Protein AF-A0A7V9UDT7-F1 (afdb_monomer_lite)

Radius of gyration: 22.82 Å; chains: 1; bounding box: 66×48×70 Å

Structure (mmCIF, N/CA/C/O backbone):
data_AF-A0A7V9UDT7-F1
#
_entry.id   AF-A0A7V9UDT7-F1
#
loop_
_atom_site.group_PDB
_atom_site.id
_atom_site.type_symbol
_atom_site.label_atom_id
_atom_site.label_alt_id
_atom_site.label_comp_id
_atom_site.label_asym_id
_atom_site.label_entity_id
_atom_site.label_seq_id
_atom_site.pdbx_PDB_ins_code
_atom_site.Cartn_x
_atom_site.Cartn_y
_atom_site.Cartn_z
_atom_site.occupancy
_atom_site.B_iso_or_equiv
_atom_site.auth_seq_id
_atom_site.auth_comp_id
_atom_site.auth_asym_id
_atom_site.auth_atom_id
_atom_site.pdbx_PDB_model_num
ATOM 1 N N . MET A 1 1 ? -38.294 7.182 -34.889 1.00 37.09 1 MET A N 1
ATOM 2 C CA . MET A 1 1 ? -37.330 6.831 -33.831 1.00 37.09 1 MET A CA 1
ATOM 3 C C . MET A 1 1 ? -36.319 5.935 -34.495 1.00 37.09 1 MET A C 1
ATOM 5 O O . MET A 1 1 ? -36.643 4.795 -34.794 1.00 37.09 1 MET A O 1
ATOM 9 N N . ASP A 1 2 ? -35.203 6.536 -34.883 1.00 30.33 2 ASP A N 1
ATOM 10 C CA . ASP A 1 2 ? -34.132 5.885 -35.625 1.00 30.33 2 ASP A CA 1
ATOM 11 C C . ASP A 1 2 ? -33.316 5.071 -34.616 1.00 30.33 2 ASP A C 1
ATOM 13 O O . ASP A 1 2 ? -32.712 5.637 -33.702 1.00 30.33 2 ASP A O 1
ATOM 17 N N . LEU A 1 3 ? -33.408 3.745 -34.705 1.00 38.06 3 LEU A N 1
ATOM 18 C CA . LEU A 1 3 ? -32.556 2.825 -33.959 1.00 38.06 3 LEU A CA 1
ATOM 19 C C . LEU A 1 3 ? -31.197 2.860 -34.652 1.00 38.06 3 LEU A C 1
ATOM 21 O O . LEU A 1 3 ? -30.942 2.091 -35.573 1.00 38.06 3 LEU A O 1
ATOM 25 N N . GLY A 1 4 ? -30.377 3.835 -34.261 1.00 33.00 4 GLY A N 1
ATOM 26 C CA . GLY A 1 4 ? -29.013 3.961 -34.745 1.00 33.00 4 GLY A CA 1
ATOM 27 C C . GLY A 1 4 ? -28.236 2.694 -34.419 1.00 33.00 4 GLY A C 1
ATOM 28 O O . GLY A 1 4 ? -28.113 2.337 -33.249 1.00 33.00 4 GLY A O 1
ATOM 29 N N . ASP A 1 5 ? -27.741 2.042 -35.469 1.00 36.31 5 ASP A N 1
ATOM 30 C CA . ASP A 1 5 ? -26.797 0.934 -35.416 1.00 36.31 5 ASP A CA 1
ATOM 31 C C . ASP A 1 5 ? -25.720 1.195 -34.352 1.00 36.31 5 ASP A C 1
ATOM 33 O O . ASP A 1 5 ? -24.881 2.095 -34.494 1.00 36.31 5 ASP A O 1
ATOM 37 N N . GLU A 1 6 ? -25.717 0.385 -33.292 1.00 37.59 6 GLU A N 1
ATOM 38 C CA . GLU A 1 6 ? -24.572 0.252 -32.399 1.00 37.59 6 GLU A CA 1
ATOM 39 C C . GLU A 1 6 ? -23.427 -0.363 -33.211 1.00 37.59 6 GLU A C 1
ATOM 41 O O . GLU A 1 6 ? -23.242 -1.576 -33.279 1.00 37.59 6 GLU A O 1
ATOM 46 N N . ARG A 1 7 ? -22.645 0.492 -33.876 1.00 33.44 7 ARG A N 1
ATOM 47 C CA . ARG A 1 7 ? -21.316 0.111 -34.349 1.00 33.44 7 ARG A CA 1
ATOM 48 C C . ARG A 1 7 ? -20.510 -0.306 -33.125 1.00 33.44 7 ARG A C 1
ATOM 50 O O . ARG A 1 7 ? -20.044 0.557 -32.380 1.00 33.44 7 ARG A O 1
ATOM 57 N N . GLU A 1 8 ? -20.313 -1.610 -32.951 1.00 35.88 8 GLU A N 1
ATOM 58 C CA . GLU A 1 8 ? -19.248 -2.151 -32.111 1.00 35.88 8 GLU A CA 1
ATOM 59 C C . GLU A 1 8 ? -17.932 -1.506 -32.558 1.00 35.88 8 GLU A C 1
ATOM 61 O O . GLU A 1 8 ? -17.349 -1.832 -33.596 1.00 35.88 8 GLU A O 1
ATOM 66 N N . ALA A 1 9 ? -17.490 -0.505 -31.800 1.00 40.97 9 ALA A N 1
ATOM 67 C CA . ALA A 1 9 ? -16.203 0.120 -32.004 1.00 40.97 9 ALA A CA 1
ATOM 68 C C . ALA A 1 9 ? -15.139 -0.915 -31.634 1.00 40.97 9 ALA A C 1
ATOM 70 O O . ALA A 1 9 ? -14.804 -1.071 -30.462 1.00 40.97 9 ALA A O 1
ATOM 71 N N . MET A 1 10 ? -14.630 -1.633 -32.639 1.00 44.03 10 MET A N 1
ATOM 72 C CA . MET A 1 10 ? -13.485 -2.528 -32.495 1.00 44.03 10 MET A CA 1
ATOM 73 C C . MET A 1 10 ? -12.348 -1.756 -31.807 1.00 44.03 10 MET A C 1
ATOM 75 O O . MET A 1 10 ? -11.843 -0.779 -32.378 1.00 44.03 10 MET A O 1
ATOM 79 N N . PRO A 1 11 ? -11.954 -2.129 -30.577 1.00 52.94 11 PRO A N 1
ATOM 80 C CA . PRO A 1 11 ? -10.858 -1.464 -29.902 1.00 52.94 11 PRO A CA 1
ATOM 81 C C . PRO A 1 11 ? -9.594 -1.627 -30.751 1.00 52.94 11 PRO A C 1
ATOM 83 O O . PRO A 1 11 ? -9.252 -2.731 -31.162 1.00 52.94 11 PRO A O 1
ATOM 86 N N . GLY A 1 12 ? -8.880 -0.531 -31.030 1.00 67.31 12 GLY A N 1
ATOM 87 C CA . GLY A 1 12 ? -7.594 -0.615 -31.733 1.00 67.31 12 GLY A CA 1
ATOM 88 C C . GLY A 1 12 ? -6.623 -1.571 -31.019 1.00 67.31 12 GLY A C 1
ATOM 89 O O . GLY A 1 12 ? -6.780 -1.831 -29.827 1.00 67.31 12 GLY A O 1
ATOM 90 N N . ALA A 1 13 ? -5.586 -2.063 -31.705 1.00 65.62 13 ALA A N 1
ATOM 91 C CA . ALA A 1 13 ? -4.675 -3.096 -31.181 1.00 65.62 13 ALA A CA 1
ATOM 92 C C . ALA A 1 13 ? -4.148 -2.821 -29.751 1.00 65.62 13 ALA A C 1
ATOM 94 O O . ALA A 1 13 ? -4.075 -3.722 -28.921 1.00 65.62 13 ALA A O 1
ATOM 95 N N . ALA A 1 14 ? -3.867 -1.559 -29.404 1.00 63.34 14 ALA A N 1
ATOM 96 C CA . ALA A 1 14 ? -3.445 -1.170 -28.053 1.00 63.34 14 ALA A CA 1
ATOM 97 C C . ALA A 1 14 ? -4.555 -1.270 -26.983 1.00 63.34 14 ALA A C 1
ATOM 99 O O . ALA A 1 14 ? -4.279 -1.441 -25.795 1.00 63.34 14 ALA A O 1
ATOM 100 N N . ALA A 1 15 ? -5.821 -1.108 -27.362 1.00 69.81 15 ALA A N 1
ATOM 101 C CA . ALA A 1 15 ? -6.964 -1.331 -26.483 1.00 69.81 15 ALA A CA 1
ATOM 102 C C . ALA A 1 15 ? -7.252 -2.834 -26.312 1.00 69.81 15 ALA A C 1
ATOM 104 O O . ALA A 1 15 ? -7.495 -3.252 -25.183 1.00 69.81 15 ALA A O 1
ATOM 105 N N . GLN A 1 16 ? -7.093 -3.643 -27.365 1.00 74.38 16 GLN A N 1
ATOM 106 C CA . GLN A 1 16 ? -7.172 -5.109 -27.292 1.00 74.38 16 GLN A CA 1
ATOM 107 C C . GLN A 1 16 ? -6.134 -5.688 -26.314 1.00 74.38 16 GLN A C 1
ATOM 109 O O . GLN A 1 16 ? -6.491 -6.359 -25.350 1.00 74.38 16 GLN A O 1
ATOM 114 N N . VAL A 1 17 ? -4.857 -5.315 -26.474 1.00 72.88 17 VAL A N 1
ATOM 115 C CA . VAL A 1 17 ? -3.765 -5.748 -25.581 1.00 72.88 17 VAL A CA 1
ATOM 116 C C . VAL A 1 17 ? -4.014 -5.316 -24.130 1.00 72.88 17 VAL A C 1
ATOM 118 O O . VAL A 1 17 ? -3.691 -6.042 -23.189 1.00 72.88 17 VAL A O 1
ATOM 121 N N . ARG A 1 18 ? -4.609 -4.134 -23.910 1.00 71.56 18 ARG A N 1
ATOM 122 C CA . ARG A 1 18 ? -5.013 -3.698 -22.563 1.00 71.56 18 ARG A CA 1
ATOM 123 C C . ARG A 1 18 ? -6.135 -4.565 -21.995 1.00 71.56 18 ARG A C 1
ATOM 125 O O . ARG A 1 18 ? -6.047 -4.937 -20.829 1.00 71.56 18 ARG A O 1
ATOM 132 N N . ALA A 1 19 ? -7.149 -4.893 -22.791 1.00 75.38 19 ALA A N 1
ATOM 133 C CA . ALA A 1 19 ? -8.265 -5.730 -22.363 1.00 75.38 19 ALA A CA 1
ATOM 134 C C . ALA A 1 19 ? -7.798 -7.144 -21.980 1.00 75.38 19 ALA A C 1
ATOM 136 O O . ALA A 1 19 ? -8.129 -7.623 -20.897 1.00 75.38 19 ALA A O 1
ATOM 137 N N . GLU A 1 20 ? -6.947 -7.764 -22.799 1.00 78.31 20 GLU A N 1
ATOM 138 C CA . GLU A 1 20 ? -6.353 -9.081 -22.528 1.00 78.31 20 GLU A CA 1
ATOM 139 C C . GLU A 1 20 ? -5.510 -9.076 -21.245 1.00 78.31 20 GLU A C 1
ATOM 141 O O . GLU A 1 20 ? -5.619 -9.975 -20.409 1.00 78.31 20 GLU A O 1
ATOM 146 N N . ARG A 1 21 ? -4.717 -8.018 -21.021 1.00 75.38 21 ARG A N 1
ATOM 147 C CA . ARG A 1 21 ? -3.953 -7.852 -19.773 1.00 75.38 21 ARG A CA 1
ATOM 148 C C . ARG A 1 21 ? -4.863 -7.712 -18.553 1.00 75.38 21 ARG A C 1
ATOM 150 O O . ARG A 1 21 ? -4.578 -8.323 -17.524 1.00 75.38 21 ARG A O 1
ATOM 157 N N . ILE A 1 22 ? -5.952 -6.947 -18.655 1.00 75.06 22 ILE A N 1
ATOM 158 C CA . ILE A 1 22 ? -6.937 -6.798 -17.570 1.00 75.06 22 ILE A CA 1
ATOM 159 C C . ILE A 1 22 ? -7.608 -8.142 -17.267 1.00 75.06 22 ILE A C 1
ATOM 161 O O . ILE A 1 22 ? -7.696 -8.527 -16.101 1.00 75.06 22 ILE A O 1
ATOM 165 N N . GLN A 1 23 ? -8.015 -8.891 -18.296 1.00 79.31 23 GLN A N 1
ATOM 166 C CA . GLN A 1 23 ? -8.568 -10.236 -18.128 1.00 79.31 23 GLN A CA 1
ATOM 167 C C . GLN A 1 23 ? -7.569 -11.180 -17.452 1.00 79.31 23 GLN A C 1
ATOM 169 O O . GLN A 1 23 ? -7.942 -11.914 -16.542 1.00 79.31 23 GLN A O 1
ATOM 174 N N . GLY A 1 24 ? -6.286 -11.112 -17.818 1.00 80.12 24 GLY A N 1
ATOM 175 C CA . GLY A 1 24 ? -5.226 -11.864 -17.147 1.00 80.12 24 GLY A CA 1
ATOM 176 C C . GLY A 1 24 ? -5.049 -11.485 -15.671 1.00 80.12 24 GLY A C 1
ATOM 177 O O . GLY A 1 24 ? -4.820 -12.359 -14.834 1.00 80.12 24 GLY A O 1
ATOM 178 N N . MET A 1 25 ? -5.186 -10.201 -15.322 1.00 76.62 25 MET A N 1
ATOM 179 C CA . MET A 1 25 ? -5.085 -9.722 -13.934 1.00 76.62 25 MET A CA 1
ATOM 180 C C . MET A 1 25 ? -6.253 -10.183 -13.057 1.00 76.62 25 MET A C 1
ATOM 182 O O . MET A 1 25 ? -6.043 -10.487 -11.883 1.00 76.62 25 MET A O 1
ATOM 186 N N . LEU A 1 26 ? -7.459 -10.247 -13.622 1.00 85.00 26 LEU A N 1
ATOM 187 C CA . LEU A 1 26 ? -8.683 -10.683 -12.940 1.00 85.00 26 LEU A CA 1
ATOM 188 C C . LEU A 1 26 ? -9.033 -12.151 -13.224 1.00 85.00 26 LEU A C 1
ATOM 190 O O . LEU A 1 26 ? -10.149 -12.586 -12.944 1.00 85.00 26 LEU A O 1
ATOM 194 N N . ALA A 1 27 ? -8.089 -12.919 -13.772 1.00 87.75 27 ALA A N 1
ATOM 195 C CA . ALA A 1 27 ? -8.306 -14.314 -14.118 1.00 87.75 27 ALA A CA 1
ATOM 196 C C . ALA A 1 27 ? -8.715 -15.123 -12.884 1.00 87.75 27 ALA A C 1
ATOM 198 O O . ALA A 1 27 ? -8.161 -14.937 -11.800 1.00 87.75 27 ALA A O 1
ATOM 199 N N . THR A 1 28 ? -9.638 -16.061 -13.059 1.00 90.88 28 THR A N 1
ATOM 200 C CA . THR A 1 28 ? -10.091 -16.981 -12.013 1.00 90.88 28 THR A CA 1
ATOM 201 C C . THR A 1 28 ? -9.469 -18.367 -12.185 1.00 90.88 28 THR A C 1
ATOM 203 O O . THR A 1 28 ? -8.995 -18.736 -13.263 1.00 90.88 28 THR A O 1
ATOM 206 N N . ASP A 1 29 ? -9.379 -19.123 -11.094 1.00 90.62 29 ASP A N 1
ATOM 207 C CA . ASP A 1 29 ? -9.063 -20.547 -11.128 1.00 90.62 29 ASP A CA 1
ATOM 208 C C . ASP A 1 29 ? -10.303 -21.384 -11.489 1.00 90.62 29 ASP A C 1
ATOM 210 O O . ASP A 1 29 ? -11.393 -20.863 -11.723 1.00 90.62 29 ASP A O 1
ATOM 214 N N . HIS A 1 30 ? -10.134 -22.705 -11.535 1.00 89.94 30 HIS A N 1
ATOM 215 C CA . HIS A 1 30 ? -11.204 -23.648 -11.867 1.00 89.94 30 HIS A CA 1
ATOM 216 C C . HIS A 1 30 ? -12.349 -23.682 -10.837 1.00 89.94 30 HIS A C 1
ATOM 218 O O . HIS A 1 30 ? -13.402 -24.241 -11.125 1.00 89.94 30 HIS A O 1
ATOM 224 N N . HIS A 1 31 ? -12.171 -23.069 -9.663 1.00 89.19 31 HIS A N 1
ATOM 225 C CA . HIS A 1 31 ? -13.212 -22.891 -8.652 1.00 89.19 31 HIS A CA 1
ATOM 226 C C . HIS A 1 31 ? -13.882 -21.508 -8.732 1.00 89.19 31 HIS A C 1
ATOM 228 O O . HIS A 1 31 ? -14.656 -21.151 -7.846 1.00 89.19 31 HIS A O 1
ATOM 234 N N . GLY A 1 32 ? -13.570 -20.703 -9.754 1.00 88.75 32 GLY A N 1
ATOM 235 C CA . GLY A 1 32 ? -14.109 -19.354 -9.916 1.00 88.75 32 GLY A CA 1
ATOM 236 C C . GLY A 1 32 ? -13.465 -18.305 -9.003 1.00 88.75 32 GLY A C 1
ATOM 237 O O . GLY A 1 32 ? -13.958 -17.182 -8.933 1.00 88.75 32 GLY A O 1
ATOM 238 N N . ARG A 1 33 ? -12.355 -18.618 -8.315 1.00 88.44 33 ARG A N 1
ATOM 239 C CA . ARG A 1 33 ? -11.671 -17.681 -7.406 1.00 88.44 33 ARG A CA 1
ATOM 240 C C . ARG A 1 33 ? -10.542 -16.947 -8.120 1.00 88.44 33 ARG A C 1
ATOM 242 O O . ARG A 1 33 ? -9.757 -17.565 -8.832 1.00 88.44 33 ARG A O 1
ATOM 249 N N . LEU A 1 34 ? -10.382 -15.646 -7.871 1.00 91.19 34 LEU A N 1
ATOM 250 C CA . LEU A 1 34 ? -9.314 -14.811 -8.458 1.00 91.19 34 LEU A CA 1
ATOM 251 C C . LEU A 1 34 ? -7.931 -15.457 -8.310 1.00 91.19 34 LEU A C 1
ATOM 253 O O . LEU A 1 34 ? -7.564 -15.818 -7.210 1.00 91.19 34 LEU A O 1
ATOM 257 N N . LYS A 1 35 ? -7.120 -15.607 -9.356 1.00 91.12 35 LYS A N 1
ATOM 258 C CA . LYS A 1 35 ? -5.816 -16.293 -9.259 1.00 91.12 35 LYS A CA 1
ATOM 259 C C . LYS A 1 35 ? -4.824 -15.590 -8.331 1.00 91.12 35 LYS A C 1
ATOM 261 O O . LYS A 1 35 ? -4.000 -16.265 -7.729 1.00 91.12 35 LYS A O 1
ATOM 266 N N . SER A 1 36 ? -4.890 -14.261 -8.214 1.00 90.12 36 SER A N 1
ATOM 267 C CA . SER A 1 36 ? -4.057 -13.492 -7.277 1.00 90.12 36 SER A CA 1
ATOM 268 C C . SER A 1 36 ? -4.528 -13.728 -5.835 1.00 90.12 36 SER A C 1
ATOM 270 O O . SER A 1 36 ? -5.651 -13.334 -5.500 1.00 90.12 36 SER A O 1
ATOM 272 N N . PRO A 1 37 ? -3.687 -14.310 -4.956 1.00 90.56 37 PRO A N 1
ATOM 273 C CA . PRO A 1 37 ? -4.021 -14.461 -3.544 1.00 90.56 37 PRO A CA 1
ATOM 274 C C . PRO A 1 37 ? -4.325 -13.122 -2.865 1.00 90.56 37 PRO A C 1
ATOM 276 O O . PRO A 1 37 ? -5.212 -13.054 -2.021 1.00 90.56 37 PRO A O 1
ATOM 279 N N . ARG A 1 38 ? -3.645 -12.032 -3.247 1.00 91.31 38 ARG A N 1
ATOM 280 C CA . ARG A 1 38 ? -3.908 -10.705 -2.670 1.00 91.31 38 ARG A CA 1
ATOM 281 C C . ARG A 1 38 ? -5.247 -10.142 -3.103 1.00 91.31 38 ARG A C 1
ATOM 283 O O . ARG A 1 38 ? -5.944 -9.579 -2.267 1.00 91.31 38 ARG A O 1
ATOM 290 N N . LEU A 1 39 ? -5.634 -10.315 -4.365 1.00 93.44 39 LEU A N 1
ATOM 291 C CA . LEU A 1 39 ? -6.966 -9.903 -4.803 1.00 93.44 39 LEU A CA 1
ATOM 292 C C . LEU A 1 39 ? -8.073 -10.742 -4.150 1.00 93.44 39 LEU A C 1
ATOM 294 O O . LEU A 1 39 ? -9.124 -10.180 -3.866 1.00 93.44 39 LEU A O 1
ATOM 298 N N . ARG A 1 40 ? -7.843 -12.034 -3.850 1.00 93.88 40 ARG A N 1
ATOM 299 C CA . ARG A 1 40 ? -8.784 -12.839 -3.041 1.00 93.88 40 ARG A CA 1
ATOM 300 C C . ARG A 1 40 ? -8.987 -12.234 -1.661 1.00 93.88 40 ARG A C 1
ATOM 302 O O . ARG A 1 40 ? -10.114 -11.933 -1.302 1.00 93.88 40 ARG A O 1
ATOM 309 N N . VAL A 1 41 ? -7.893 -11.978 -0.945 1.00 95.38 41 VAL A N 1
ATOM 310 C CA . VAL A 1 41 ? -7.959 -11.395 0.399 1.00 95.38 41 VAL A CA 1
ATOM 311 C C . VAL A 1 41 ? -8.641 -10.027 0.366 1.00 95.38 41 VAL A C 1
ATOM 313 O O . VAL A 1 41 ? -9.531 -9.768 1.160 1.00 95.38 41 VAL A O 1
ATOM 316 N N . LEU A 1 42 ? -8.294 -9.149 -0.582 1.00 95.88 42 LEU A N 1
ATOM 317 C CA . LEU A 1 42 ? -8.967 -7.850 -0.709 1.00 95.88 42 LEU A CA 1
ATOM 318 C C . LEU A 1 42 ? -10.457 -7.993 -1.044 1.00 95.88 42 LEU A C 1
ATOM 320 O O . LEU A 1 42 ? -11.260 -7.205 -0.552 1.00 95.88 42 LEU A O 1
ATOM 324 N N . ARG A 1 43 ? -10.831 -8.990 -1.855 1.00 94.88 43 ARG A N 1
ATOM 325 C CA . ARG A 1 43 ? -12.229 -9.288 -2.169 1.00 94.88 43 ARG A CA 1
ATOM 326 C C . ARG A 1 43 ? -12.998 -9.752 -0.932 1.00 94.88 43 ARG A C 1
ATOM 328 O O . ARG A 1 43 ? -14.057 -9.203 -0.668 1.00 94.88 43 ARG A O 1
ATOM 335 N N . GLU A 1 44 ? -12.438 -10.676 -0.159 1.00 95.25 44 GLU A N 1
ATOM 336 C CA . GLU A 1 44 ? -13.031 -11.151 1.099 1.00 95.25 44 GLU A CA 1
ATOM 337 C C . GLU A 1 44 ? -13.261 -9.990 2.078 1.00 95.25 44 GLU A C 1
ATOM 339 O O . GLU A 1 44 ? -14.312 -9.895 2.699 1.00 95.25 44 GLU A O 1
ATOM 344 N N . ARG A 1 45 ? -12.321 -9.040 2.160 1.00 97.00 45 ARG A N 1
ATOM 345 C CA . ARG A 1 45 ? -12.465 -7.842 3.008 1.00 97.00 45 ARG A CA 1
ATOM 346 C C . ARG A 1 45 ? -13.517 -6.856 2.489 1.00 97.00 45 ARG A C 1
ATOM 348 O O . ARG A 1 45 ? -14.156 -6.176 3.284 1.00 97.00 45 ARG A O 1
ATOM 355 N N . TYR A 1 46 ? -13.732 -6.797 1.175 1.00 95.88 46 TYR A N 1
ATOM 356 C CA . TYR A 1 46 ? -14.868 -6.074 0.597 1.00 95.88 46 TYR A CA 1
ATOM 357 C C . TYR A 1 46 ? -16.202 -6.731 0.937 1.00 95.88 46 TYR A C 1
ATOM 359 O O . TYR A 1 46 ? -17.153 -6.021 1.247 1.00 95.88 46 TYR A O 1
ATOM 367 N N . ASP A 1 47 ? -16.269 -8.061 0.866 1.00 95.06 47 ASP A N 1
ATOM 368 C CA . ASP A 1 47 ? -17.475 -8.806 1.219 1.00 95.06 47 ASP A CA 1
ATOM 369 C C . ASP A 1 47 ? -17.784 -8.619 2.723 1.00 95.06 47 ASP A C 1
ATOM 371 O O . ASP A 1 47 ? -18.927 -8.330 3.071 1.00 95.06 47 ASP A O 1
ATOM 375 N N . GLN A 1 48 ? -16.760 -8.615 3.591 1.00 94.88 48 GLN A N 1
ATOM 376 C CA . GLN A 1 48 ? -16.896 -8.286 5.019 1.00 94.88 48 GLN A CA 1
ATOM 377 C C . GLN A 1 48 ? -17.435 -6.870 5.257 1.00 94.88 48 GLN A C 1
ATOM 379 O O . GLN A 1 48 ? -18.364 -6.670 6.040 1.00 94.88 48 GLN A O 1
ATOM 384 N N . LEU A 1 49 ? -16.869 -5.878 4.561 1.00 95.44 49 LEU A N 1
ATOM 385 C CA . LEU A 1 49 ? -17.336 -4.497 4.643 1.00 95.44 49 LEU A CA 1
ATOM 386 C C . LEU A 1 49 ? -18.789 -4.374 4.159 1.00 95.44 49 LEU A C 1
ATOM 388 O O . LEU A 1 49 ? -19.574 -3.639 4.748 1.00 95.44 49 LEU A O 1
ATOM 392 N N . ALA A 1 50 ? -19.164 -5.095 3.101 1.00 93.69 50 ALA A N 1
ATOM 393 C CA . ALA A 1 50 ? -20.532 -5.098 2.591 1.00 93.69 50 ALA A CA 1
ATOM 394 C C . ALA A 1 50 ? -21.523 -5.726 3.584 1.00 93.69 50 ALA A C 1
ATOM 396 O O . ALA A 1 50 ? -22.647 -5.236 3.713 1.00 93.69 50 ALA A O 1
ATOM 397 N N . GLU A 1 51 ? -21.116 -6.771 4.304 1.00 93.31 51 GLU A N 1
ATOM 398 C CA . GLU A 1 51 ? -21.908 -7.369 5.380 1.00 93.31 51 GLU A CA 1
ATOM 399 C C . GLU A 1 51 ? -22.121 -6.378 6.531 1.00 93.31 51 GLU A C 1
ATOM 401 O O . GLU A 1 51 ? -23.259 -6.139 6.937 1.00 93.31 51 GLU A O 1
ATOM 406 N N . TYR A 1 52 ? -21.054 -5.714 6.985 1.00 92.69 52 TYR A N 1
ATOM 407 C CA . TYR A 1 52 ? -21.152 -4.660 7.994 1.00 92.69 52 TYR A CA 1
ATOM 408 C C . TYR A 1 52 ? -22.097 -3.528 7.563 1.00 92.69 52 TYR A C 1
ATOM 410 O O . TYR A 1 52 ? -22.974 -3.120 8.326 1.00 92.69 52 TYR A O 1
ATOM 418 N N . GLU A 1 53 ? -21.966 -3.046 6.326 1.00 92.75 53 GLU A N 1
ATOM 419 C CA . GLU A 1 53 ? -22.813 -1.975 5.794 1.00 92.75 53 GLU A CA 1
ATOM 420 C C . GLU A 1 53 ? -24.270 -2.409 5.589 1.00 92.75 53 GLU A C 1
ATOM 422 O O . GLU A 1 53 ? -25.169 -1.575 5.656 1.00 92.75 53 GLU A O 1
ATOM 427 N N . SER A 1 54 ? -24.531 -3.701 5.384 1.00 89.56 54 SER A N 1
ATOM 428 C CA . SER A 1 54 ? -25.901 -4.221 5.295 1.00 89.56 54 SER A CA 1
ATOM 429 C C . SER A 1 54 ? -26.624 -4.166 6.643 1.00 89.56 54 SER A C 1
ATOM 431 O O . SER A 1 54 ? -27.836 -3.958 6.673 1.00 89.56 54 SER A O 1
ATOM 433 N N . SER A 1 55 ? -25.883 -4.316 7.743 1.00 85.06 55 SER A N 1
ATOM 434 C CA . SER A 1 55 ? -26.424 -4.303 9.108 1.00 85.06 55 SER A CA 1
ATOM 435 C C . SER A 1 55 ? -26.447 -2.905 9.732 1.00 85.06 55 SER A C 1
ATOM 437 O O . SER A 1 55 ? -27.408 -2.556 10.412 1.00 85.06 55 SER A O 1
ATOM 439 N N . ASN A 1 56 ? -25.413 -2.093 9.485 1.00 83.31 56 ASN A N 1
ATOM 440 C CA . ASN A 1 56 ? -25.165 -0.833 10.202 1.00 83.31 56 ASN A CA 1
ATOM 441 C C . ASN A 1 56 ? -25.074 0.403 9.284 1.00 83.31 56 ASN A C 1
ATOM 443 O O . ASN A 1 56 ? -24.936 1.534 9.754 1.00 83.31 56 ASN A O 1
ATOM 447 N N . GLY A 1 57 ? -25.107 0.214 7.964 1.00 79.62 57 GLY A N 1
ATOM 448 C CA . GLY A 1 57 ? -24.848 1.269 6.990 1.00 79.62 57 GLY A CA 1
ATOM 449 C C . GLY A 1 57 ? -26.057 2.143 6.656 1.00 79.62 57 GLY A C 1
ATOM 450 O O . GLY A 1 57 ? -27.199 1.694 6.565 1.00 79.62 57 GLY A O 1
ATOM 451 N N . SER A 1 58 ? -25.793 3.419 6.368 1.00 84.88 58 SER A N 1
ATOM 452 C CA . SER A 1 58 ? -26.710 4.296 5.632 1.00 84.88 58 SER A CA 1
ATOM 453 C C . SER A 1 58 ? -26.228 4.456 4.187 1.00 84.88 58 SER A C 1
ATOM 455 O O . SER A 1 58 ? -25.027 4.484 3.939 1.00 84.88 58 SER A O 1
ATOM 457 N N . LYS A 1 59 ? -27.132 4.662 3.216 1.00 82.38 59 LYS A N 1
ATOM 458 C CA . LYS A 1 59 ? -26.772 4.714 1.777 1.00 82.38 59 LYS A CA 1
ATOM 459 C C . LYS A 1 59 ? -25.550 5.596 1.457 1.00 82.38 59 LYS A C 1
ATOM 461 O O . LYS A 1 59 ? -24.712 5.209 0.646 1.00 82.38 59 LYS A O 1
ATOM 466 N N . LEU A 1 60 ? -25.451 6.780 2.071 1.00 85.50 60 LEU A N 1
ATOM 467 C CA . LEU A 1 60 ? -24.350 7.715 1.818 1.00 85.50 60 LEU A CA 1
ATOM 468 C C . LEU A 1 60 ? -23.053 7.293 2.529 1.00 85.50 60 LEU A C 1
ATOM 470 O O . LEU A 1 60 ? -21.979 7.391 1.934 1.00 85.50 60 LEU A O 1
ATOM 474 N N . THR A 1 61 ? -23.141 6.817 3.775 1.00 86.19 61 THR A N 1
ATOM 475 C CA . THR A 1 61 ? -21.967 6.352 4.535 1.00 86.19 61 THR A CA 1
ATOM 476 C C . THR A 1 61 ? -21.393 5.074 3.934 1.00 86.19 61 THR A C 1
ATOM 478 O O . THR A 1 61 ? -20.177 4.974 3.801 1.00 86.19 61 THR A O 1
ATOM 481 N N . THR A 1 62 ? -22.250 4.172 3.453 1.00 91.62 62 THR A N 1
ATOM 482 C CA . THR A 1 62 ? -21.862 2.949 2.745 1.00 91.62 62 THR A CA 1
ATOM 483 C C . THR A 1 62 ? -21.045 3.258 1.503 1.00 91.62 62 THR A C 1
ATOM 485 O O . THR A 1 62 ? -19.924 2.772 1.364 1.00 91.62 62 THR A O 1
ATOM 488 N N . LEU A 1 63 ? -21.552 4.121 0.613 1.00 91.44 63 LEU A N 1
ATOM 489 C CA . LEU A 1 63 ? -20.809 4.499 -0.590 1.00 91.44 63 LEU A CA 1
ATOM 490 C C . LEU A 1 63 ? -19.462 5.133 -0.232 1.00 91.44 63 LEU A C 1
ATOM 492 O O . LEU A 1 63 ? -18.445 4.819 -0.848 1.00 91.44 63 LEU A O 1
ATOM 496 N N . ARG A 1 64 ? -19.447 6.006 0.781 1.00 91.00 64 ARG A N 1
ATOM 497 C CA . ARG A 1 64 ? -18.226 6.658 1.250 1.00 91.00 64 ARG A CA 1
ATOM 498 C C . ARG A 1 64 ? -17.201 5.630 1.737 1.00 91.00 64 ARG A C 1
ATOM 500 O O . ARG A 1 64 ? -16.101 5.606 1.193 1.00 91.00 64 ARG A O 1
ATOM 507 N N . ARG A 1 65 ? -17.552 4.739 2.671 1.00 92.50 65 ARG A N 1
ATOM 508 C CA . ARG A 1 65 ? -16.635 3.713 3.201 1.00 92.50 65 ARG A CA 1
ATOM 509 C C . ARG A 1 65 ? -16.172 2.724 2.130 1.00 92.50 65 ARG A C 1
ATOM 511 O O . ARG A 1 65 ? -14.983 2.419 2.087 1.00 92.50 65 ARG A O 1
ATOM 518 N N . LEU A 1 66 ? -17.044 2.315 1.205 1.00 93.69 66 LEU A N 1
ATOM 519 C CA . LEU A 1 66 ? -16.661 1.476 0.059 1.00 93.69 66 LEU A CA 1
ATOM 520 C C . LEU A 1 66 ? -15.612 2.157 -0.831 1.00 93.69 66 LEU A C 1
ATOM 522 O O . LEU A 1 66 ? -14.637 1.524 -1.233 1.00 93.69 66 LEU A O 1
ATOM 526 N N . VAL A 1 67 ? -15.772 3.453 -1.118 1.00 93.06 67 VAL A N 1
ATOM 527 C CA . VAL A 1 67 ? -14.802 4.218 -1.919 1.00 93.06 67 VAL A CA 1
ATOM 528 C C . VAL A 1 67 ? -13.473 4.386 -1.175 1.00 93.06 67 VAL A C 1
ATOM 530 O O . VAL A 1 67 ? -12.412 4.206 -1.776 1.00 93.06 67 VAL A O 1
ATOM 533 N N . LEU A 1 68 ? -13.511 4.695 0.126 1.00 93.94 68 LEU A N 1
ATOM 534 C CA . LEU A 1 68 ? -12.313 4.833 0.964 1.00 93.94 68 LEU A CA 1
ATOM 535 C C . LEU A 1 68 ? -11.541 3.514 1.060 1.00 93.94 68 LEU A C 1
ATOM 537 O O . LEU A 1 68 ? -10.323 3.485 0.859 1.00 93.94 68 LEU A O 1
ATOM 541 N N . PHE A 1 69 ? -12.255 2.412 1.296 1.00 96.00 69 PHE A N 1
ATOM 542 C CA . PHE A 1 69 ? -11.666 1.082 1.302 1.00 96.00 69 PHE A CA 1
ATOM 543 C C . PHE A 1 69 ? -11.097 0.722 -0.069 1.00 96.00 69 PHE A C 1
ATOM 545 O O . PHE A 1 69 ? -9.999 0.181 -0.159 1.00 96.00 69 PHE A O 1
ATOM 552 N N . GLY A 1 70 ? -11.775 1.092 -1.157 1.00 95.56 70 GLY A N 1
ATOM 553 C CA . GLY A 1 70 ? -11.272 0.856 -2.504 1.00 95.56 70 GLY A CA 1
ATOM 554 C C . GLY A 1 70 ? -9.977 1.575 -2.827 1.00 95.56 70 GLY A C 1
ATOM 555 O O . GLY A 1 70 ? -9.091 0.987 -3.449 1.00 95.56 70 GLY A O 1
ATOM 556 N N . ALA A 1 71 ? -9.809 2.804 -2.349 1.00 94.50 71 ALA A N 1
ATOM 557 C CA . ALA A 1 71 ? -8.539 3.505 -2.462 1.00 94.50 71 ALA A CA 1
ATOM 558 C C . ALA A 1 71 ? -7.412 2.781 -1.705 1.00 94.50 71 ALA A C 1
ATOM 560 O O . ALA A 1 71 ? -6.320 2.614 -2.256 1.00 94.50 71 ALA A O 1
ATOM 561 N N . LEU A 1 72 ? -7.681 2.291 -0.486 1.00 95.19 72 LEU A N 1
ATOM 562 C CA . LEU A 1 72 ? -6.732 1.455 0.254 1.00 95.19 72 LEU A CA 1
ATOM 563 C C . LEU A 1 72 ? -6.428 0.157 -0.504 1.00 95.19 72 LEU A C 1
ATOM 565 O O . LEU A 1 72 ? -5.262 -0.198 -0.655 1.00 95.19 72 LEU A O 1
ATOM 569 N N . ALA A 1 73 ? -7.447 -0.539 -1.005 1.00 95.56 73 ALA A N 1
ATOM 570 C CA . ALA A 1 73 ? -7.302 -1.805 -1.713 1.00 95.56 73 ALA A CA 1
ATOM 571 C C . ALA A 1 73 ? -6.439 -1.654 -2.973 1.00 95.56 73 ALA A C 1
ATOM 573 O O . ALA A 1 73 ? -5.550 -2.472 -3.206 1.00 95.56 73 ALA A O 1
ATOM 574 N N . ILE A 1 74 ? -6.632 -0.576 -3.745 1.00 93.75 74 ILE A N 1
ATOM 575 C CA . ILE A 1 74 ? -5.771 -0.235 -4.887 1.00 93.75 74 ILE A CA 1
ATOM 576 C C . ILE A 1 74 ? -4.327 -0.051 -4.419 1.00 93.75 74 ILE A C 1
ATOM 578 O O . ILE A 1 74 ? -3.409 -0.619 -5.008 1.00 93.75 74 ILE A O 1
ATOM 582 N N . HIS A 1 75 ? -4.111 0.713 -3.349 1.00 94.12 75 HIS A N 1
ATOM 583 C CA . HIS A 1 75 ? -2.773 0.966 -2.820 1.00 94.12 75 HIS A CA 1
ATOM 584 C C . HIS A 1 75 ? -2.081 -0.315 -2.346 1.00 94.12 75 HIS A C 1
ATOM 586 O O . HIS A 1 75 ? -0.961 -0.596 -2.773 1.00 94.12 75 HIS A O 1
ATOM 592 N N . VAL A 1 76 ? -2.763 -1.120 -1.527 1.00 94.44 76 VAL A N 1
ATOM 593 C CA . VAL A 1 76 ? -2.278 -2.413 -1.022 1.00 94.44 76 VAL A CA 1
ATOM 594 C C . VAL A 1 76 ? -1.976 -3.364 -2.177 1.00 94.44 76 VAL A C 1
ATOM 596 O O . VAL A 1 76 ? -0.910 -3.981 -2.191 1.00 94.44 76 VAL A O 1
ATOM 599 N N . HIS A 1 77 ? -2.867 -3.458 -3.168 1.00 92.81 77 HIS A N 1
ATOM 600 C CA . HIS A 1 77 ? -2.641 -4.284 -4.348 1.00 92.81 77 HIS A CA 1
ATOM 601 C C . HIS A 1 77 ? -1.373 -3.848 -5.086 1.00 92.81 77 HIS A C 1
ATOM 603 O O . HIS A 1 77 ? -0.496 -4.674 -5.328 1.00 92.81 77 HIS A O 1
ATOM 609 N N . MET A 1 78 ? -1.230 -2.553 -5.376 1.00 90.81 78 MET A N 1
ATOM 610 C CA . MET A 1 78 ? -0.096 -2.026 -6.137 1.00 90.81 78 MET A CA 1
ATOM 611 C C . MET A 1 78 ? 1.251 -2.283 -5.451 1.00 90.81 78 MET A C 1
ATOM 613 O O . MET A 1 78 ? 2.181 -2.754 -6.104 1.00 90.81 78 MET A O 1
ATOM 617 N N . ILE A 1 79 ? 1.367 -2.025 -4.143 1.00 90.69 79 ILE A N 1
ATOM 618 C CA . ILE A 1 79 ? 2.646 -2.190 -3.426 1.00 90.69 79 ILE A CA 1
ATOM 619 C C . ILE A 1 79 ? 2.998 -3.657 -3.149 1.00 90.69 79 ILE A C 1
ATOM 621 O O . ILE A 1 79 ? 4.172 -3.972 -2.977 1.00 90.69 79 ILE A O 1
ATOM 625 N N . ARG A 1 80 ? 2.008 -4.561 -3.110 1.00 90.00 80 ARG A N 1
ATOM 626 C CA . ARG A 1 80 ? 2.226 -5.996 -2.846 1.00 90.00 80 ARG A CA 1
ATOM 627 C C . ARG A 1 80 ? 2.290 -6.850 -4.104 1.00 90.00 80 ARG A C 1
ATOM 629 O O . ARG A 1 80 ? 2.768 -7.979 -4.041 1.00 90.00 80 ARG A O 1
ATOM 636 N N . ARG A 1 81 ? 1.860 -6.329 -5.256 1.00 90.12 81 ARG A N 1
ATOM 637 C CA . ARG A 1 81 ? 1.866 -7.076 -6.520 1.00 90.12 81 ARG A CA 1
ATOM 638 C C . ARG A 1 81 ? 3.266 -7.535 -6.926 1.00 90.12 81 ARG A C 1
ATOM 640 O O . ARG A 1 81 ? 3.392 -8.570 -7.568 1.00 90.12 81 ARG A O 1
ATOM 647 N N . CYS A 1 82 ? 4.302 -6.803 -6.519 1.00 89.50 82 CYS A N 1
ATOM 648 C CA . CYS A 1 82 ? 5.693 -7.176 -6.758 1.00 89.50 82 CYS A CA 1
ATOM 649 C C . CYS A 1 82 ? 6.022 -8.577 -6.208 1.00 89.50 82 CYS A C 1
ATOM 651 O O . CYS A 1 82 ? 6.545 -9.401 -6.948 1.00 89.50 82 CYS A O 1
ATOM 653 N N . GLN A 1 83 ? 5.612 -8.887 -4.972 1.00 88.62 83 GLN A N 1
ATOM 654 C CA . GLN A 1 83 ? 5.826 -10.195 -4.336 1.00 88.62 83 GLN A CA 1
ATOM 655 C C . GLN A 1 83 ? 5.107 -11.351 -5.051 1.00 88.62 83 GLN A C 1
ATOM 657 O O . GLN A 1 83 ? 5.568 -12.485 -5.015 1.00 88.62 83 GLN A O 1
ATOM 662 N N . GLU A 1 84 ? 3.966 -11.089 -5.691 1.00 88.69 84 GLU A N 1
ATOM 663 C CA . GLU A 1 84 ? 3.230 -12.130 -6.425 1.00 88.69 84 GLU A CA 1
ATOM 664 C C . GLU A 1 84 ? 3.835 -12.439 -7.798 1.00 88.69 84 GLU A C 1
ATOM 666 O O . GLU A 1 84 ? 3.529 -13.474 -8.384 1.00 88.69 84 GLU A O 1
ATOM 671 N N . VAL A 1 85 ? 4.615 -11.508 -8.349 1.00 88.81 85 VAL A N 1
ATOM 672 C CA . VAL A 1 85 ? 5.147 -11.589 -9.715 1.00 88.81 85 VAL A CA 1
ATOM 673 C C . VAL A 1 85 ? 6.623 -11.967 -9.711 1.00 88.81 85 VAL A C 1
ATOM 675 O O . VAL A 1 85 ? 7.049 -12.759 -10.543 1.00 88.81 85 VAL A O 1
ATOM 678 N N . ILE A 1 86 ? 7.394 -11.407 -8.782 1.00 88.62 86 ILE A N 1
ATOM 679 C CA . ILE A 1 86 ? 8.835 -11.603 -8.671 1.00 88.62 86 ILE A CA 1
ATOM 680 C C . ILE A 1 86 ? 9.094 -12.522 -7.480 1.00 88.62 86 ILE A C 1
ATOM 682 O O . ILE A 1 86 ? 8.663 -12.225 -6.364 1.00 88.62 86 ILE A O 1
ATOM 686 N N . ALA A 1 87 ? 9.818 -13.620 -7.712 1.00 83.69 87 ALA A N 1
ATOM 687 C CA . ALA A 1 87 ? 10.302 -14.477 -6.634 1.00 83.69 87 ALA A CA 1
ATOM 688 C C . ALA A 1 87 ? 11.118 -13.642 -5.631 1.00 83.69 87 ALA A C 1
ATOM 690 O O . ALA A 1 87 ? 11.940 -12.818 -6.032 1.00 83.69 87 ALA A O 1
ATOM 691 N N . ASP A 1 88 ? 10.843 -13.818 -4.338 1.00 80.62 88 ASP A N 1
ATOM 692 C CA . ASP A 1 88 ? 11.421 -13.025 -3.243 1.00 80.62 88 ASP A CA 1
ATOM 693 C C . ASP A 1 88 ? 11.143 -11.511 -3.325 1.00 80.62 88 ASP A C 1
ATOM 695 O O . ASP A 1 88 ? 11.855 -10.702 -2.728 1.00 80.62 88 ASP A O 1
ATOM 699 N N . GLY A 1 89 ? 10.092 -11.110 -4.051 1.00 83.06 89 GLY A N 1
ATOM 700 C CA . GLY A 1 89 ? 9.678 -9.716 -4.183 1.00 83.06 89 GLY A CA 1
ATOM 701 C C . GLY A 1 89 ? 9.360 -9.034 -2.839 1.00 83.06 89 GLY A C 1
ATOM 702 O O . GLY A 1 89 ? 8.872 -9.682 -1.907 1.00 83.06 89 GLY A O 1
ATOM 703 N N . PRO A 1 90 ? 9.587 -7.709 -2.724 1.00 83.94 90 PRO A N 1
ATOM 704 C CA . PRO A 1 90 ? 9.347 -6.941 -1.506 1.00 83.94 90 PRO A CA 1
ATOM 705 C C . PRO A 1 90 ? 7.905 -7.031 -1.003 1.00 83.94 90 PRO A C 1
ATOM 707 O O . PRO A 1 90 ? 6.952 -6.893 -1.772 1.00 83.94 90 PRO A O 1
ATOM 710 N N . MET A 1 91 ? 7.756 -7.109 0.322 1.00 85.56 91 MET A N 1
ATOM 711 C CA . MET A 1 91 ? 6.485 -6.929 1.029 1.00 85.56 91 MET A CA 1
ATOM 712 C C . MET A 1 91 ? 6.621 -5.820 2.086 1.00 85.56 91 MET A C 1
ATOM 714 O O . MET A 1 91 ? 6.727 -6.109 3.280 1.00 85.56 91 MET A O 1
ATOM 718 N N . PRO A 1 92 ? 6.670 -4.543 1.669 1.00 88.62 92 PRO A N 1
ATOM 719 C CA . PRO A 1 92 ? 6.889 -3.445 2.598 1.00 88.62 92 PRO A CA 1
ATOM 720 C C . PRO A 1 92 ? 5.707 -3.338 3.579 1.00 88.62 92 PRO A C 1
ATOM 722 O O . PRO A 1 92 ? 4.550 -3.471 3.159 1.00 88.62 92 PRO A O 1
ATOM 725 N N . PRO A 1 93 ? 5.965 -3.113 4.880 1.00 93.12 93 PRO A N 1
ATOM 726 C CA . PRO A 1 93 ? 4.902 -2.859 5.844 1.00 93.12 93 PRO A CA 1
ATOM 727 C C . PRO A 1 93 ? 4.274 -1.478 5.618 1.00 93.12 93 PRO A C 1
ATOM 729 O O . PRO A 1 93 ? 4.895 -0.583 5.044 1.00 93.12 93 PRO A O 1
ATOM 732 N N . LEU A 1 94 ? 3.055 -1.284 6.117 1.00 95.44 94 LEU A N 1
ATOM 733 C CA . LEU A 1 94 ? 2.390 0.016 6.189 1.00 95.44 94 LEU A CA 1
ATOM 734 C C . LEU A 1 94 ? 2.385 0.438 7.661 1.00 95.44 94 LEU A C 1
ATOM 736 O O . LEU A 1 94 ? 1.463 0.107 8.405 1.00 95.44 94 LEU A O 1
ATOM 740 N N . LEU A 1 95 ? 3.452 1.110 8.101 1.00 96.31 95 LEU A N 1
ATOM 741 C CA . LEU A 1 95 ? 3.551 1.589 9.481 1.00 96.31 95 LEU A CA 1
ATOM 742 C C . LEU A 1 95 ? 2.747 2.877 9.634 1.00 96.31 95 LEU A C 1
ATOM 744 O O . LEU A 1 95 ? 3.165 3.910 9.110 1.00 96.31 95 LEU A O 1
ATOM 748 N N . LEU A 1 96 ? 1.632 2.839 10.360 1.00 96.50 96 LEU A N 1
ATOM 749 C CA . LEU A 1 96 ? 0.826 4.039 10.600 1.00 96.50 96 LEU A CA 1
ATOM 750 C C . LEU A 1 96 ? 1.490 4.927 11.662 1.00 96.50 96 LEU A C 1
ATOM 752 O O . LEU A 1 96 ? 1.926 4.424 12.693 1.00 96.50 96 LEU A O 1
ATOM 756 N N . ASP A 1 97 ? 1.553 6.236 11.421 1.00 94.69 97 ASP A N 1
ATOM 757 C CA . ASP A 1 97 ? 1.939 7.251 12.409 1.00 94.69 97 ASP A CA 1
ATOM 758 C C . ASP A 1 97 ? 0.682 7.905 12.999 1.00 94.69 97 ASP A C 1
ATOM 760 O O . ASP A 1 97 ? 0.015 8.694 12.327 1.00 94.69 97 ASP A O 1
ATOM 764 N N . LEU A 1 98 ? 0.367 7.582 14.256 1.00 93.81 98 LEU A N 1
ATOM 765 C CA . LEU A 1 98 ? -0.811 8.095 14.965 1.00 93.81 98 LEU A CA 1
ATOM 766 C C . LEU A 1 98 ? -0.540 9.410 15.714 1.00 93.81 98 LEU A C 1
ATOM 768 O O . LEU A 1 98 ? -1.453 9.997 16.285 1.00 93.81 98 LEU A O 1
ATOM 772 N N . PHE A 1 99 ? 0.696 9.916 15.701 1.00 89.00 99 PHE A N 1
ATOM 773 C CA . PHE A 1 99 ? 1.077 11.140 16.417 1.00 89.00 99 PHE A CA 1
ATOM 774 C C . PHE A 1 99 ? 1.212 12.357 15.507 1.00 89.00 99 PHE A C 1
ATOM 776 O O . PHE A 1 99 ? 1.830 13.349 15.905 1.00 89.00 99 PHE A O 1
ATOM 783 N N . ASP A 1 100 ? 0.689 12.274 14.284 1.00 81.75 100 ASP A N 1
ATOM 784 C CA . ASP A 1 100 ? 0.764 13.330 13.277 1.00 81.75 100 ASP A CA 1
ATOM 785 C C . ASP A 1 100 ? 2.179 13.933 13.170 1.00 81.75 100 ASP A C 1
ATOM 787 O O . ASP A 1 100 ? 2.402 15.140 13.144 1.00 81.75 100 ASP A O 1
ATOM 791 N N . GLY A 1 101 ? 3.197 13.068 13.156 1.00 78.62 101 GLY A N 1
ATOM 792 C CA . GLY A 1 101 ? 4.581 13.482 12.951 1.00 78.62 101 GLY A CA 1
ATOM 793 C C . GLY A 1 101 ? 5.260 14.171 14.139 1.00 78.62 101 GLY A C 1
ATOM 794 O O . GLY A 1 101 ? 6.415 14.592 13.997 1.00 78.62 101 GLY A O 1
ATOM 795 N N . ARG A 1 102 ? 4.603 14.262 15.307 1.00 86.19 102 ARG A N 1
ATOM 796 C CA . ARG A 1 102 ? 5.193 14.800 16.551 1.00 86.19 102 ARG A CA 1
ATOM 797 C C . ARG A 1 102 ? 6.333 13.925 17.078 1.00 86.19 102 ARG A C 1
ATOM 799 O O . ARG A 1 102 ? 7.280 14.443 17.666 1.00 86.19 102 ARG A O 1
ATOM 806 N N . ARG A 1 103 ? 6.280 12.612 16.828 1.00 90.25 103 ARG A N 1
ATOM 807 C CA . ARG A 1 103 ? 7.353 11.662 17.157 1.00 90.25 103 ARG A CA 1
ATOM 808 C C . ARG A 1 103 ? 8.263 11.466 15.955 1.00 90.25 103 ARG A C 1
ATOM 810 O O . ARG A 1 103 ? 7.908 10.787 14.996 1.00 90.25 103 ARG A O 1
ATOM 817 N N . ARG A 1 104 ? 9.455 12.064 16.002 1.00 89.56 104 ARG A N 1
ATOM 818 C CA . ARG A 1 104 ? 10.385 12.079 14.863 1.00 89.56 104 ARG A CA 1
ATOM 819 C C . ARG A 1 104 ? 10.767 10.675 14.380 1.00 89.56 104 ARG A C 1
ATOM 821 O O . ARG A 1 104 ? 10.753 10.457 13.173 1.00 89.56 104 ARG A O 1
ATOM 828 N N . SER A 1 105 ? 11.090 9.753 15.292 1.00 92.06 105 SER A N 1
ATOM 829 C CA . SER A 1 105 ? 11.553 8.408 14.917 1.00 92.06 105 SER A CA 1
ATOM 830 C C . SER A 1 105 ? 10.453 7.603 14.209 1.00 92.06 105 SER A C 1
ATOM 832 O O . SER A 1 105 ? 10.681 7.033 13.145 1.00 92.06 105 SER A O 1
ATOM 834 N N . LEU A 1 106 ? 9.224 7.665 14.732 1.00 92.12 106 LEU A N 1
ATOM 835 C CA . LEU A 1 106 ? 8.032 7.064 14.132 1.00 92.12 106 LEU A CA 1
ATOM 836 C C . LEU A 1 106 ? 7.692 7.693 12.775 1.00 92.12 106 LEU A C 1
ATOM 838 O O . LEU A 1 106 ? 7.450 6.978 11.806 1.00 92.12 106 LEU A O 1
ATOM 842 N N . ARG A 1 107 ? 7.726 9.028 12.687 1.00 91.62 107 ARG A N 1
ATOM 843 C CA . ARG A 1 107 ? 7.477 9.775 11.449 1.00 91.62 107 ARG A CA 1
ATOM 844 C C . ARG A 1 107 ? 8.421 9.345 10.330 1.00 91.62 107 ARG A C 1
ATOM 846 O O . ARG A 1 107 ? 7.982 9.096 9.209 1.00 91.62 107 ARG A O 1
ATOM 853 N N . GLU A 1 108 ? 9.719 9.292 10.627 1.00 90.12 108 GLU A N 1
ATOM 854 C CA . GLU A 1 108 ? 10.750 8.880 9.672 1.00 90.12 108 GLU A CA 1
ATOM 855 C C . GLU A 1 108 ? 10.573 7.409 9.272 1.00 90.12 108 GLU A C 1
ATOM 857 O O . GLU A 1 108 ? 10.694 7.085 8.090 1.00 90.12 108 GLU A O 1
ATOM 862 N N . ALA A 1 109 ? 10.192 6.539 10.212 1.00 92.19 109 ALA A N 1
ATOM 863 C CA . ALA A 1 109 ? 9.932 5.134 9.925 1.00 92.19 109 ALA A CA 1
ATOM 864 C C . ALA A 1 109 ? 8.686 4.901 9.062 1.00 92.19 109 ALA A C 1
ATOM 866 O O . ALA A 1 109 ? 8.735 4.130 8.101 1.00 92.19 109 ALA A O 1
ATOM 867 N N . SER A 1 110 ? 7.591 5.608 9.343 1.00 94.06 110 SER A N 1
ATOM 868 C CA . SER A 1 110 ? 6.377 5.552 8.530 1.00 94.06 110 SER A CA 1
ATOM 869 C C . SER A 1 110 ? 6.635 6.083 7.117 1.00 94.06 110 SER A C 1
ATOM 871 O O . SER A 1 110 ? 6.291 5.422 6.133 1.00 94.06 110 SER A O 1
ATOM 873 N N . ALA A 1 111 ? 7.340 7.213 6.991 1.00 91.44 111 ALA A N 1
ATOM 874 C CA . ALA A 1 111 ? 7.749 7.752 5.695 1.00 91.44 111 ALA A CA 1
ATOM 875 C C . ALA A 1 111 ? 8.647 6.772 4.919 1.00 91.44 111 ALA A C 1
ATOM 877 O O . ALA A 1 111 ? 8.459 6.584 3.718 1.00 91.44 111 ALA A O 1
ATOM 878 N N . ALA A 1 112 ? 9.588 6.105 5.593 1.00 90.06 112 ALA A N 1
ATOM 879 C CA . ALA A 1 112 ? 10.421 5.079 4.974 1.00 90.06 112 ALA A CA 1
ATOM 880 C C . ALA A 1 112 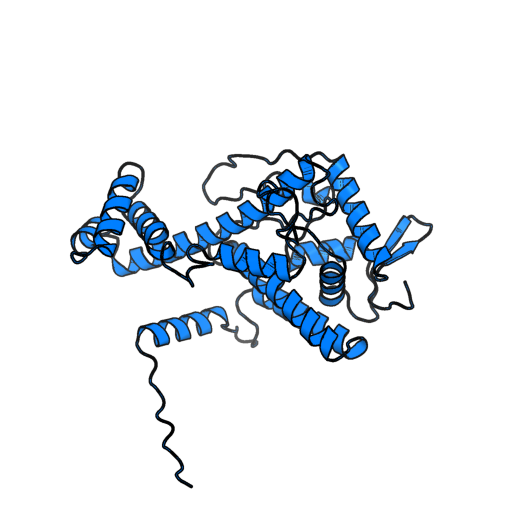? 9.594 3.877 4.486 1.00 90.06 112 ALA A C 1
ATOM 882 O O . ALA A 1 112 ? 9.825 3.396 3.380 1.00 90.06 112 ALA A O 1
ATOM 883 N N . SER A 1 113 ? 8.579 3.449 5.245 1.00 92.25 113 SER A N 1
ATOM 884 C CA . SER A 1 113 ? 7.689 2.354 4.838 1.00 92.25 113 SER A CA 1
ATOM 885 C C . SER A 1 113 ? 6.862 2.703 3.587 1.00 92.25 113 SER A C 1
ATOM 887 O O . SER A 1 113 ? 6.709 1.881 2.681 1.00 92.25 113 SER A O 1
ATOM 889 N N . LEU A 1 114 ? 6.431 3.966 3.457 1.00 92.31 114 LEU A N 1
ATOM 890 C CA . LEU A 1 114 ? 5.784 4.482 2.247 1.00 92.31 114 LEU A CA 1
ATOM 891 C C . LEU A 1 114 ? 6.736 4.469 1.041 1.00 92.31 114 LEU A C 1
ATOM 893 O O . LEU A 1 114 ? 6.357 4.025 -0.042 1.00 92.31 114 LEU A O 1
ATOM 897 N N . GLN A 1 115 ? 7.986 4.904 1.231 1.00 88.94 115 GLN A N 1
ATOM 898 C CA . GLN A 1 115 ? 9.014 4.837 0.187 1.00 88.94 115 GLN A CA 1
ATOM 899 C C . GLN A 1 115 ? 9.331 3.390 -0.218 1.00 88.94 115 GLN A C 1
ATOM 901 O O . GLN A 1 115 ? 9.519 3.123 -1.404 1.00 88.94 115 GLN A O 1
ATOM 906 N N . GLY A 1 116 ? 9.333 2.450 0.732 1.00 89.00 116 GLY A N 1
ATOM 907 C CA . GLY A 1 116 ? 9.435 1.015 0.457 1.00 89.00 116 GLY A CA 1
ATOM 908 C C . GLY A 1 116 ? 8.319 0.526 -0.472 1.00 89.00 116 GLY A C 1
ATOM 909 O O . GLY A 1 116 ? 8.594 -0.160 -1.455 1.00 89.00 116 GLY A O 1
ATOM 910 N N . GLY A 1 117 ? 7.078 0.969 -0.238 1.00 90.50 117 GLY A N 1
ATOM 911 C CA . GLY A 1 117 ? 5.940 0.730 -1.135 1.00 90.50 117 GLY A CA 1
ATOM 912 C C . GLY A 1 117 ? 6.173 1.220 -2.568 1.00 90.50 117 GLY A C 1
ATOM 913 O O . GLY A 1 117 ? 5.936 0.487 -3.527 1.00 90.50 117 GLY A O 1
ATOM 914 N N . PHE A 1 118 ? 6.696 2.436 -2.737 1.00 89.06 118 PHE A N 1
ATOM 915 C CA . PHE A 1 118 ? 6.994 2.983 -4.067 1.00 89.06 118 PHE A CA 1
ATOM 916 C C . PHE A 1 118 ? 8.129 2.257 -4.776 1.00 89.06 118 PHE A C 1
ATOM 918 O O . PHE A 1 118 ? 8.037 2.026 -5.980 1.00 89.06 118 PHE A O 1
ATOM 925 N N . ARG A 1 119 ? 9.155 1.830 -4.036 1.00 87.19 119 ARG A N 1
ATOM 926 C CA . ARG A 1 119 ? 10.226 0.990 -4.581 1.00 87.19 119 ARG A CA 1
ATOM 927 C C . ARG A 1 119 ? 9.705 -0.373 -5.029 1.00 87.19 119 ARG A C 1
ATOM 929 O O . ARG A 1 119 ? 10.152 -0.863 -6.057 1.00 87.19 119 ARG A O 1
ATOM 936 N N . ALA A 1 120 ? 8.752 -0.968 -4.310 1.00 89.31 120 ALA A N 1
ATOM 937 C CA . ALA A 1 120 ? 8.126 -2.221 -4.729 1.00 89.31 120 ALA A CA 1
ATOM 938 C C . ALA A 1 120 ? 7.371 -2.065 -6.061 1.00 89.31 120 ALA A C 1
ATOM 940 O O . ALA A 1 120 ? 7.502 -2.912 -6.945 1.00 89.31 120 ALA A O 1
ATOM 941 N N . ILE A 1 121 ? 6.643 -0.956 -6.238 1.00 89.62 121 ILE A N 1
ATOM 942 C CA . ILE A 1 121 ? 5.976 -0.628 -7.508 1.00 89.62 121 ILE A CA 1
ATOM 943 C C . ILE A 1 121 ? 7.006 -0.414 -8.622 1.00 89.62 121 ILE A C 1
ATOM 945 O O . ILE A 1 121 ? 6.863 -0.986 -9.698 1.00 89.62 121 ILE A O 1
ATOM 949 N N . GLU A 1 122 ? 8.046 0.381 -8.366 1.00 88.06 122 GLU A N 1
ATOM 950 C CA . GLU A 1 122 ? 9.142 0.621 -9.313 1.00 88.06 122 GLU A CA 1
ATOM 951 C C . GLU A 1 122 ? 9.777 -0.699 -9.772 1.00 88.06 122 GLU A C 1
ATOM 953 O O . GLU A 1 122 ? 9.916 -0.926 -10.970 1.00 88.06 122 GLU A O 1
ATOM 958 N N . GLN A 1 123 ? 10.088 -1.604 -8.840 1.00 88.69 123 GLN A N 1
ATOM 959 C CA . GLN A 1 123 ? 10.653 -2.916 -9.161 1.00 88.69 123 GLN A CA 1
ATOM 960 C C . GLN A 1 123 ? 9.726 -3.760 -10.031 1.00 88.69 123 GLN A C 1
ATOM 962 O O . GLN A 1 123 ? 10.187 -4.360 -11.000 1.00 88.69 123 GLN A O 1
ATOM 967 N N . LEU A 1 124 ? 8.428 -3.785 -9.723 1.00 89.50 124 LEU A N 1
ATOM 968 C CA . LEU A 1 124 ? 7.452 -4.486 -10.549 1.00 89.50 124 LEU A CA 1
ATOM 969 C C . LEU A 1 124 ? 7.415 -3.912 -11.969 1.00 89.50 124 LEU A C 1
ATOM 971 O O . LEU A 1 124 ? 7.405 -4.672 -12.935 1.00 89.50 124 LEU A O 1
ATOM 975 N N . VAL A 1 125 ? 7.392 -2.585 -12.111 1.00 88.56 125 VAL A N 1
ATOM 976 C CA . VAL A 1 125 ? 7.333 -1.954 -13.433 1.00 88.56 125 VAL A CA 1
ATOM 977 C C . VAL A 1 125 ? 8.613 -2.216 -14.220 1.00 88.56 125 VAL A C 1
ATOM 979 O O . VAL A 1 125 ? 8.525 -2.636 -15.372 1.00 88.56 125 VAL A O 1
ATOM 982 N N . LEU A 1 126 ? 9.784 -2.045 -13.603 1.00 89.81 126 LEU A N 1
ATOM 983 C CA . LEU A 1 126 ? 11.070 -2.366 -14.224 1.00 89.81 126 LEU A CA 1
ATOM 984 C C . LEU A 1 126 ? 11.123 -3.828 -14.669 1.00 89.81 126 LEU A C 1
ATOM 986 O O . LEU A 1 126 ? 11.508 -4.103 -15.799 1.00 89.81 126 LEU A O 1
ATOM 990 N N . HIS A 1 127 ? 10.674 -4.760 -13.828 1.00 91.25 127 HIS A N 1
ATOM 991 C CA . HIS A 1 127 ? 10.612 -6.176 -14.177 1.00 91.25 127 HIS A CA 1
ATOM 992 C C . HIS A 1 127 ? 9.709 -6.433 -15.391 1.00 91.25 127 HIS A C 1
ATOM 994 O O . HIS A 1 127 ? 10.122 -7.108 -16.327 1.00 91.25 127 HIS A O 1
ATOM 1000 N N . ARG A 1 128 ? 8.514 -5.832 -15.440 1.00 90.31 128 ARG A N 1
ATOM 1001 C CA . ARG A 1 128 ? 7.600 -5.982 -16.585 1.00 90.31 128 ARG A CA 1
ATOM 1002 C C . ARG A 1 128 ? 8.138 -5.361 -17.871 1.00 90.31 128 ARG A C 1
ATOM 1004 O O . ARG A 1 128 ? 7.961 -5.936 -18.941 1.00 90.31 128 ARG A O 1
ATOM 1011 N N . ILE A 1 129 ? 8.786 -4.200 -17.777 1.00 91.19 129 ILE A N 1
ATOM 1012 C CA . ILE A 1 129 ? 9.461 -3.577 -18.922 1.00 91.19 129 ILE A CA 1
ATOM 1013 C C . ILE A 1 129 ? 10.595 -4.489 -19.397 1.00 91.19 129 ILE A C 1
ATOM 1015 O O . ILE A 1 129 ? 10.719 -4.717 -20.595 1.00 91.19 129 ILE A O 1
ATOM 1019 N N . HIS A 1 130 ? 11.377 -5.049 -18.474 1.00 93.00 130 HIS A N 1
ATOM 1020 C CA . HIS A 1 130 ? 12.468 -5.961 -18.792 1.00 93.00 130 HIS A CA 1
ATOM 1021 C C . HIS A 1 130 ? 11.978 -7.212 -19.523 1.00 93.00 130 HIS A C 1
ATOM 1023 O O . HIS A 1 130 ? 12.497 -7.506 -20.594 1.00 93.00 130 HIS A O 1
ATOM 1029 N N . GLU A 1 131 ? 10.973 -7.915 -18.986 1.00 92.19 131 GLU A N 1
ATOM 1030 C CA . GLU A 1 131 ? 10.381 -9.104 -19.621 1.00 92.19 131 GLU A CA 1
ATOM 1031 C C . GLU A 1 131 ? 9.915 -8.789 -21.047 1.00 92.19 131 GLU A C 1
ATOM 1033 O O . GLU A 1 131 ? 10.269 -9.489 -21.996 1.00 92.19 131 GLU A O 1
ATOM 1038 N N . HIS A 1 132 ? 9.184 -7.684 -21.210 1.00 90.75 132 HIS A N 1
ATOM 1039 C CA . HIS A 1 132 ? 8.664 -7.277 -22.508 1.00 90.75 132 HIS A CA 1
ATOM 1040 C C . HIS A 1 132 ? 9.774 -6.899 -23.497 1.00 90.75 132 HIS A C 1
ATOM 1042 O O . HIS A 1 132 ? 9.754 -7.320 -24.651 1.00 90.75 132 HIS A O 1
ATOM 1048 N N . LEU A 1 133 ? 10.772 -6.125 -23.064 1.00 92.00 133 LEU A N 1
ATOM 1049 C CA . LEU A 1 133 ? 11.907 -5.773 -23.914 1.00 92.00 133 LEU A CA 1
ATOM 1050 C C . LEU A 1 133 ? 12.748 -7.002 -24.252 1.00 92.00 133 LEU A C 1
ATOM 1052 O O . LEU A 1 133 ? 13.267 -7.097 -25.360 1.00 92.00 133 LEU A O 1
ATOM 1056 N N . GLN A 1 134 ? 12.898 -7.954 -23.337 1.00 93.06 134 GLN A N 1
ATOM 1057 C CA . GLN A 1 134 ? 13.629 -9.183 -23.609 1.00 93.06 134 GLN A CA 1
ATOM 1058 C C . GLN A 1 134 ? 12.936 -10.005 -24.703 1.00 93.06 134 GLN A C 1
ATOM 1060 O O . GLN A 1 134 ? 13.617 -10.477 -25.614 1.00 93.06 134 GLN A O 1
ATOM 1065 N N . GLU A 1 135 ? 11.607 -10.108 -24.650 1.00 91.12 135 GLU A N 1
ATOM 1066 C CA . GLU A 1 135 ? 10.778 -10.750 -25.673 1.00 91.12 135 GLU A CA 1
ATOM 1067 C C . GLU A 1 135 ? 10.894 -10.036 -27.030 1.00 91.12 135 GLU A C 1
ATOM 1069 O O . GLU A 1 135 ? 11.254 -10.656 -28.028 1.00 91.12 135 GLU A O 1
ATOM 1074 N N . VAL A 1 136 ? 10.672 -8.717 -27.065 1.00 89.31 136 VAL A N 1
ATOM 1075 C CA . VAL A 1 136 ? 10.648 -7.932 -28.314 1.00 89.31 136 VAL A CA 1
ATOM 1076 C C . VAL A 1 136 ? 12.030 -7.817 -28.958 1.00 89.31 136 VAL A C 1
ATOM 1078 O O . VAL A 1 136 ? 12.150 -7.824 -30.181 1.00 89.31 136 VAL A O 1
ATOM 1081 N N . THR A 1 137 ? 13.091 -7.708 -28.157 1.00 91.38 137 THR A N 1
ATOM 1082 C CA . THR A 1 137 ? 14.457 -7.557 -28.684 1.00 91.38 137 THR A CA 1
ATOM 1083 C C . THR A 1 137 ? 15.152 -8.887 -28.957 1.00 91.38 137 THR A C 1
ATOM 1085 O O . THR A 1 137 ? 16.239 -8.885 -29.534 1.00 91.38 137 THR A O 1
ATOM 1088 N N . GLY A 1 138 ? 14.608 -10.018 -28.491 1.00 89.44 138 GLY A N 1
ATOM 1089 C CA . GLY A 1 138 ? 15.314 -11.303 -28.505 1.00 89.44 138 GLY A CA 1
ATOM 1090 C C . GLY A 1 138 ? 16.671 -11.248 -27.785 1.00 89.44 138 GLY A C 1
ATOM 1091 O O . GLY A 1 138 ? 17.617 -11.927 -28.178 1.00 89.44 138 GLY A O 1
ATOM 1092 N N . GLY A 1 139 ? 16.808 -10.367 -26.786 1.00 84.38 139 GLY A N 1
ATOM 1093 C CA . GLY A 1 139 ? 18.064 -10.105 -26.072 1.00 84.38 139 GLY A CA 1
ATOM 1094 C C . GLY A 1 139 ? 19.048 -9.166 -26.788 1.00 84.38 139 GLY A C 1
ATOM 1095 O O . GLY A 1 139 ? 20.104 -8.850 -26.235 1.00 84.38 139 GLY A O 1
ATOM 1096 N N . LYS A 1 140 ? 18.719 -8.658 -27.980 1.00 92.31 140 LYS A N 1
ATOM 1097 C CA . LYS A 1 140 ? 19.585 -7.789 -28.794 1.00 92.31 140 LYS A CA 1
ATOM 1098 C C . LYS A 1 140 ? 19.341 -6.298 -28.538 1.00 92.31 140 LYS A C 1
ATOM 1100 O O . LYS A 1 140 ? 19.138 -5.509 -29.458 1.00 92.31 140 LYS A O 1
ATOM 1105 N N . ALA A 1 141 ? 19.409 -5.884 -27.273 1.00 92.75 141 ALA A N 1
ATOM 1106 C CA . ALA A 1 141 ? 19.102 -4.510 -26.849 1.00 92.75 141 ALA A CA 1
ATOM 1107 C C . ALA A 1 141 ? 19.903 -3.417 -27.597 1.00 92.75 141 ALA A C 1
ATOM 1109 O O . ALA A 1 141 ? 19.368 -2.349 -27.880 1.00 92.75 141 ALA A O 1
ATOM 1110 N N . LYS A 1 142 ? 21.170 -3.688 -27.954 1.00 92.62 142 LYS A N 1
ATOM 1111 C CA . LYS A 1 142 ? 22.026 -2.754 -28.714 1.00 92.62 142 LYS A CA 1
ATOM 1112 C C . LYS A 1 142 ? 21.576 -2.558 -30.166 1.00 92.62 142 LYS A C 1
ATOM 1114 O O . LYS A 1 142 ? 21.694 -1.457 -30.688 1.00 92.62 142 LYS A O 1
ATOM 1119 N N . GLU A 1 143 ? 21.089 -3.614 -30.813 1.00 93.62 143 GLU A N 1
ATOM 1120 C CA . GLU A 1 143 ? 20.560 -3.524 -32.180 1.00 93.62 143 GLU A CA 1
ATOM 1121 C C . GLU A 1 143 ? 19.222 -2.777 -32.159 1.00 93.62 143 GLU A C 1
ATOM 1123 O O . GLU A 1 143 ? 19.006 -1.875 -32.961 1.00 93.62 143 GLU A O 1
ATOM 1128 N N . PHE A 1 144 ? 18.376 -3.077 -31.170 1.00 93.94 144 PHE A N 1
ATOM 1129 C CA . PHE A 1 144 ? 17.080 -2.424 -31.000 1.00 93.94 144 PHE A CA 1
ATOM 1130 C C . PHE A 1 144 ? 17.191 -0.916 -30.737 1.00 93.94 144 PHE A C 1
ATOM 1132 O O . PHE A 1 144 ? 16.482 -0.127 -31.349 1.00 93.94 144 PHE A O 1
ATOM 1139 N N . ILE A 1 145 ? 18.098 -0.481 -29.852 1.00 92.81 145 ILE A N 1
ATOM 1140 C CA . ILE A 1 145 ? 18.271 0.957 -29.585 1.00 92.81 145 ILE A CA 1
ATOM 1141 C C . ILE A 1 145 ? 18.783 1.711 -30.826 1.00 92.81 145 ILE A C 1
ATOM 1143 O O . ILE A 1 145 ? 18.417 2.866 -31.045 1.00 92.81 145 ILE A O 1
ATOM 1147 N N . ALA A 1 146 ? 19.604 1.054 -31.653 1.00 92.00 146 ALA A N 1
ATOM 1148 C CA . ALA A 1 146 ? 20.113 1.615 -32.900 1.00 92.00 146 ALA A CA 1
ATOM 1149 C C . ALA A 1 146 ? 19.044 1.672 -34.003 1.00 92.00 146 ALA A C 1
ATOM 1151 O O . ALA A 1 146 ? 19.138 2.524 -34.881 1.00 92.00 146 ALA A O 1
ATOM 1152 N N . SER A 1 147 ? 18.030 0.801 -33.954 1.00 93.12 147 SER A N 1
ATOM 1153 C CA . SER A 1 147 ? 16.936 0.770 -34.930 1.00 93.12 147 SER A CA 1
ATOM 1154 C C . SER A 1 147 ? 15.759 1.687 -34.587 1.00 93.12 147 SER A C 1
ATOM 1156 O O . SER A 1 147 ? 14.828 1.791 -35.387 1.00 93.12 147 SER A O 1
ATOM 1158 N N . LEU A 1 148 ? 15.769 2.352 -33.423 1.00 91.81 148 LEU A N 1
ATOM 1159 C CA . LEU A 1 148 ? 14.726 3.316 -33.070 1.00 91.81 148 LEU A CA 1
ATOM 1160 C C . LEU A 1 148 ? 14.680 4.471 -34.086 1.00 91.81 148 LEU A C 1
ATOM 1162 O O . LEU A 1 148 ? 15.742 5.002 -34.429 1.00 91.81 148 LEU A O 1
ATOM 1166 N N . PRO A 1 149 ? 13.480 4.914 -34.509 1.00 91.69 149 PRO A N 1
ATOM 1167 C CA . PRO A 1 149 ? 13.331 6.026 -35.445 1.00 91.69 149 PRO A CA 1
ATOM 1168 C C . PRO A 1 149 ? 13.895 7.327 -34.863 1.00 91.69 149 PRO A C 1
ATOM 1170 O O . PRO A 1 149 ? 13.996 7.486 -33.647 1.00 91.69 149 PRO A O 1
ATOM 1173 N N . GLU A 1 150 ? 14.267 8.273 -35.718 1.00 91.38 150 GLU A N 1
ATOM 1174 C CA . GLU A 1 150 ? 14.635 9.620 -35.270 1.00 91.38 150 GLU A CA 1
ATOM 1175 C C . GLU A 1 150 ? 13.419 10.347 -34.687 1.00 91.38 150 GLU A C 1
ATOM 1177 O O . GLU A 1 150 ? 12.299 10.222 -35.188 1.00 91.38 150 GLU A O 1
ATOM 1182 N N . GLY A 1 151 ? 13.635 11.100 -33.609 1.00 89.62 151 GLY A N 1
ATOM 1183 C CA . GLY A 1 151 ? 12.583 11.869 -32.961 1.00 89.62 151 GLY A CA 1
ATOM 1184 C C . GLY A 1 151 ? 12.854 12.094 -31.475 1.00 89.62 151 GLY A C 1
ATOM 1185 O O . GLY A 1 151 ? 13.564 11.309 -30.848 1.00 89.62 151 GLY A O 1
ATOM 1186 N N . PRO A 1 152 ? 12.234 13.122 -30.875 1.00 87.81 152 PRO A N 1
ATOM 1187 C CA . PRO A 1 152 ? 12.584 13.596 -29.536 1.00 87.81 152 PRO A CA 1
ATOM 1188 C C . PRO A 1 152 ? 12.433 12.527 -28.443 1.00 87.81 152 PRO A C 1
ATOM 1190 O O . PRO A 1 152 ? 13.250 12.459 -27.527 1.00 87.81 152 PRO A O 1
ATOM 1193 N N . GLU A 1 153 ? 11.419 11.662 -28.540 1.00 85.31 153 GLU A N 1
ATOM 1194 C CA . GLU A 1 153 ? 11.206 10.570 -27.581 1.00 85.31 153 GLU A CA 1
ATOM 1195 C C . GLU A 1 153 ? 12.269 9.472 -27.715 1.00 85.31 153 GLU A C 1
ATOM 1197 O O . GLU A 1 153 ? 12.835 9.023 -26.718 1.00 85.31 153 GLU A O 1
ATOM 1202 N N . ALA A 1 154 ? 12.582 9.064 -28.947 1.00 89.44 154 ALA A N 1
ATOM 1203 C CA . ALA A 1 154 ? 13.613 8.069 -29.213 1.00 89.44 154 ALA A CA 1
ATOM 1204 C C . ALA A 1 154 ? 15.004 8.595 -28.833 1.00 89.44 154 ALA A C 1
ATOM 1206 O O . ALA A 1 154 ? 15.776 7.876 -28.203 1.00 89.44 154 ALA A O 1
ATOM 1207 N N . ASP A 1 155 ? 15.300 9.858 -29.139 1.00 91.75 155 ASP A N 1
ATOM 1208 C CA . ASP A 1 155 ? 16.551 10.527 -28.778 1.00 91.75 155 ASP A CA 1
ATOM 1209 C C . ASP A 1 155 ? 16.741 10.566 -27.254 1.00 91.75 155 ASP A C 1
ATOM 1211 O O . ASP A 1 155 ? 17.828 10.252 -26.761 1.00 91.75 155 ASP A O 1
ATOM 1215 N N . ALA A 1 156 ? 15.674 10.854 -26.499 1.00 91.44 156 ALA A N 1
ATOM 1216 C CA . ALA A 1 156 ? 15.690 10.809 -25.039 1.00 91.44 156 ALA A CA 1
ATOM 1217 C C . ALA A 1 156 ? 15.970 9.394 -24.500 1.00 91.44 156 ALA A C 1
ATOM 1219 O O . ALA A 1 156 ? 16.781 9.235 -23.584 1.00 91.44 156 ALA A O 1
ATOM 1220 N N . ILE A 1 157 ? 15.362 8.354 -25.089 1.00 92.69 157 ILE A N 1
ATOM 1221 C CA . ILE A 1 157 ? 15.640 6.953 -24.723 1.00 92.69 157 ILE A CA 1
ATOM 1222 C C . ILE A 1 157 ? 17.102 6.599 -25.027 1.00 92.69 157 ILE A C 1
ATOM 1224 O O . ILE A 1 157 ? 17.764 5.992 -24.183 1.00 92.69 157 ILE A O 1
ATOM 1228 N N . ARG A 1 158 ? 17.641 6.995 -26.193 1.00 94.12 158 ARG A N 1
ATOM 1229 C CA . ARG A 1 158 ? 19.054 6.749 -26.536 1.00 94.12 158 ARG A CA 1
ATOM 1230 C C . ARG A 1 158 ? 19.992 7.439 -25.547 1.00 94.12 158 ARG A C 1
ATOM 1232 O O . ARG A 1 158 ? 20.948 6.809 -25.100 1.00 94.12 158 ARG A O 1
ATOM 1239 N N . ALA A 1 159 ? 19.719 8.691 -25.185 1.00 93.44 159 ALA A N 1
ATOM 1240 C CA . ALA A 1 159 ? 20.531 9.443 -24.232 1.00 93.44 159 ALA A CA 1
ATOM 1241 C C . ALA A 1 159 ? 20.565 8.773 -22.846 1.00 93.44 159 ALA A C 1
ATOM 1243 O O . ALA A 1 159 ? 21.648 8.538 -22.305 1.00 93.44 159 ALA A O 1
ATOM 1244 N N . GLU A 1 160 ? 19.405 8.391 -22.301 1.00 93.06 160 GLU A N 1
ATOM 1245 C CA . GLU A 1 160 ? 19.341 7.710 -21.001 1.00 93.06 160 GLU A CA 1
ATOM 1246 C C . GLU A 1 160 ? 19.988 6.316 -21.060 1.00 93.06 160 GLU A C 1
ATOM 1248 O O . GLU A 1 160 ? 20.720 5.935 -20.147 1.00 93.06 160 GLU A O 1
ATOM 1253 N N . TYR A 1 161 ? 19.809 5.571 -22.156 1.00 94.38 161 TYR A N 1
ATOM 1254 C CA . TYR A 1 161 ? 20.474 4.281 -22.353 1.00 94.38 161 TYR A CA 1
ATOM 1255 C C . TYR A 1 161 ? 22.004 4.408 -22.299 1.00 94.38 161 TYR A C 1
ATOM 1257 O O . TYR A 1 161 ? 22.662 3.641 -21.592 1.00 94.38 161 TYR A O 1
ATOM 1265 N N . GLN A 1 162 ? 22.576 5.390 -23.006 1.00 93.69 162 GLN A N 1
ATOM 1266 C CA . GLN A 1 162 ? 24.024 5.625 -23.009 1.00 93.69 162 GLN A CA 1
ATOM 1267 C C . GLN A 1 162 ? 24.549 5.998 -21.618 1.00 93.69 162 GLN A C 1
ATOM 1269 O O . GLN A 1 162 ? 25.636 5.562 -21.239 1.00 93.69 162 GLN A O 1
ATOM 1274 N N . ALA A 1 163 ? 23.766 6.733 -20.823 1.00 91.38 163 ALA A N 1
ATOM 1275 C CA . ALA A 1 163 ? 24.127 7.062 -19.446 1.00 91.38 163 ALA A CA 1
ATOM 1276 C C . ALA A 1 163 ? 24.183 5.826 -18.523 1.00 91.38 163 ALA A C 1
ATOM 1278 O O . ALA A 1 163 ? 24.976 5.799 -17.583 1.00 91.38 163 ALA A O 1
ATOM 1279 N N . GLN A 1 164 ? 23.370 4.795 -18.784 1.00 88.81 164 GLN A N 1
ATOM 1280 C CA . GLN A 1 164 ? 23.268 3.599 -17.934 1.00 88.81 164 GLN A CA 1
ATOM 1281 C C . GLN A 1 164 ? 24.144 2.420 -18.396 1.00 88.81 164 GLN A C 1
ATOM 1283 O O . GLN A 1 164 ? 24.538 1.581 -17.580 1.00 88.81 164 GLN A O 1
ATOM 1288 N N . VAL A 1 165 ? 24.457 2.315 -19.695 1.00 91.62 165 VAL A N 1
ATOM 1289 C CA . VAL A 1 165 ? 25.079 1.108 -20.281 1.00 91.62 165 VAL A CA 1
ATOM 1290 C C . VAL A 1 165 ? 26.486 0.816 -19.747 1.00 91.62 165 VAL A C 1
ATOM 1292 O O . VAL A 1 165 ? 26.889 -0.343 -19.695 1.00 91.62 165 VAL A O 1
ATOM 1295 N N . ALA A 1 166 ? 27.228 1.836 -19.305 1.00 86.62 166 ALA A N 1
ATOM 1296 C CA . ALA A 1 166 ? 28.588 1.669 -18.789 1.00 86.62 166 ALA A CA 1
ATOM 1297 C C . ALA A 1 166 ? 28.654 0.855 -17.479 1.00 86.62 166 ALA A C 1
ATOM 1299 O O . ALA A 1 166 ? 29.691 0.271 -17.176 1.00 86.62 166 ALA A O 1
ATOM 1300 N N . GLY A 1 167 ? 27.558 0.798 -16.712 1.00 82.19 167 GLY A N 1
ATOM 1301 C CA . GLY A 1 167 ? 27.495 0.124 -15.409 1.00 82.19 167 GLY A CA 1
ATOM 1302 C C . GLY A 1 167 ? 26.487 -1.023 -15.325 1.00 82.19 167 GLY A C 1
ATOM 1303 O O . GLY A 1 167 ? 26.266 -1.554 -14.239 1.00 82.19 167 GLY A O 1
ATOM 1304 N N . SER A 1 168 ? 25.841 -1.396 -16.434 1.00 87.31 168 SER A N 1
ATOM 1305 C CA . SER A 1 168 ? 24.726 -2.347 -16.427 1.00 87.31 168 SER A CA 1
ATOM 1306 C C . SER A 1 168 ? 24.693 -3.210 -17.687 1.00 87.31 168 SER A C 1
ATOM 1308 O O . SER A 1 168 ? 25.228 -2.845 -18.733 1.00 87.31 168 SER A O 1
ATOM 1310 N N . LYS A 1 169 ? 24.039 -4.376 -17.616 1.00 91.19 169 LYS A N 1
ATOM 1311 C CA . LYS A 1 169 ? 23.797 -5.196 -18.814 1.00 91.19 169 LYS A CA 1
ATOM 1312 C C . LYS A 1 169 ? 22.972 -4.380 -19.824 1.00 91.19 169 LYS A C 1
ATOM 1314 O O . LYS A 1 169 ? 22.056 -3.680 -19.395 1.00 91.19 169 LYS A O 1
ATOM 1319 N N . PRO A 1 170 ? 23.201 -4.513 -21.145 1.00 93.12 170 PRO A N 1
ATOM 1320 C CA . PRO A 1 170 ? 22.482 -3.731 -22.155 1.00 93.12 170 PRO A CA 1
ATOM 1321 C C . PRO A 1 170 ? 20.956 -3.745 -21.992 1.00 93.12 170 PRO A C 1
ATOM 1323 O O . PRO A 1 170 ? 20.321 -2.699 -21.997 1.00 93.12 170 PRO A O 1
ATOM 1326 N N . ILE A 1 171 ? 20.356 -4.912 -21.753 1.00 93.94 171 ILE A N 1
ATOM 1327 C CA . ILE A 1 171 ? 18.904 -5.015 -21.552 1.00 93.94 171 ILE A CA 1
ATOM 1328 C C . ILE A 1 171 ? 18.416 -4.270 -20.295 1.00 93.94 171 ILE A C 1
ATOM 1330 O O . ILE A 1 171 ? 17.348 -3.663 -20.311 1.00 93.94 171 ILE A O 1
ATOM 1334 N N . ASN A 1 172 ? 19.215 -4.238 -19.227 1.00 91.88 172 ASN A N 1
ATOM 1335 C CA . ASN A 1 172 ? 18.883 -3.519 -17.997 1.00 91.88 172 ASN A CA 1
ATOM 1336 C C . ASN A 1 172 ? 18.990 -2.003 -18.205 1.00 91.88 172 ASN A C 1
ATOM 1338 O O . ASN A 1 172 ? 18.106 -1.270 -17.781 1.00 91.88 172 ASN A O 1
ATOM 1342 N N . ALA A 1 173 ? 20.028 -1.537 -18.906 1.00 92.88 173 ALA A N 1
ATOM 1343 C CA . ALA A 1 173 ? 20.159 -0.129 -19.281 1.00 92.88 173 ALA A CA 1
ATOM 1344 C C . ALA A 1 173 ? 18.985 0.336 -20.160 1.00 92.88 173 ALA A C 1
ATOM 1346 O O . ALA A 1 173 ? 18.451 1.423 -19.956 1.00 92.88 173 ALA A O 1
ATOM 1347 N N . LEU A 1 174 ? 18.539 -0.509 -21.098 1.00 94.31 174 LEU A N 1
ATOM 1348 C CA . LEU A 1 174 ? 17.374 -0.224 -21.940 1.00 94.31 174 LEU A CA 1
ATOM 1349 C C . LEU A 1 174 ? 16.080 -0.172 -21.118 1.00 94.31 174 LEU A C 1
ATOM 1351 O O . LEU A 1 174 ? 15.270 0.730 -21.306 1.00 94.31 174 LEU A O 1
ATOM 1355 N N . THR A 1 175 ? 15.918 -1.098 -20.173 1.00 93.19 175 THR A N 1
ATOM 1356 C CA . THR A 1 175 ? 14.779 -1.129 -19.244 1.00 93.19 175 THR A CA 1
ATOM 1357 C C . THR A 1 175 ? 14.678 0.171 -18.441 1.00 93.19 175 THR A C 1
ATOM 1359 O O . THR A 1 175 ? 13.616 0.789 -18.401 1.00 93.19 175 THR A O 1
ATOM 1362 N N . GLU A 1 176 ? 15.789 0.617 -17.849 1.00 90.69 176 GLU A N 1
ATOM 1363 C CA . GLU A 1 176 ? 15.863 1.869 -17.082 1.00 90.69 176 GLU A CA 1
ATOM 1364 C C . GLU A 1 176 ? 15.565 3.099 -17.952 1.00 90.69 176 GLU A C 1
ATOM 1366 O O . GLU A 1 176 ? 14.841 4.002 -17.526 1.00 90.69 176 GLU A O 1
ATOM 1371 N N . ALA A 1 177 ? 16.063 3.118 -19.193 1.00 92.06 177 ALA A N 1
ATOM 1372 C CA . ALA A 1 177 ? 15.789 4.197 -20.137 1.00 92.06 177 ALA A CA 1
ATOM 1373 C C . ALA A 1 177 ? 14.291 4.315 -20.458 1.00 92.06 177 ALA A C 1
ATOM 1375 O O . ALA A 1 177 ? 13.714 5.398 -20.344 1.00 92.06 177 ALA A O 1
ATOM 1376 N N . TYR A 1 178 ? 13.637 3.196 -20.780 1.00 91.00 178 TYR A N 1
ATOM 1377 C CA . TYR A 1 178 ? 12.194 3.166 -21.034 1.00 91.00 178 TYR A CA 1
ATOM 1378 C C . TYR A 1 178 ? 11.366 3.520 -19.800 1.00 91.00 178 TYR A C 1
ATOM 1380 O O . TYR A 1 178 ? 10.354 4.206 -19.923 1.00 91.00 178 TYR A O 1
ATOM 1388 N N . TRP A 1 179 ? 11.784 3.088 -18.611 1.00 88.31 179 TRP A N 1
ATOM 1389 C CA . TRP A 1 179 ? 11.123 3.453 -17.361 1.00 88.31 179 TRP A CA 1
ATOM 1390 C C . TRP A 1 179 ? 11.143 4.966 -17.129 1.00 88.31 179 TRP A C 1
ATOM 1392 O O . TRP A 1 179 ? 10.087 5.579 -16.953 1.00 88.31 179 TRP A O 1
ATOM 1402 N N . LYS A 1 180 ? 12.329 5.581 -17.180 1.00 86.12 180 LYS A N 1
ATOM 1403 C CA . LYS A 1 180 ? 12.501 7.009 -16.894 1.00 86.12 180 LYS A CA 1
ATOM 1404 C C . LYS A 1 180 ? 11.850 7.901 -17.941 1.00 86.12 180 LYS A C 1
ATOM 1406 O O . LYS A 1 180 ? 11.144 8.842 -17.581 1.00 86.12 180 LYS A O 1
ATOM 1411 N N . VAL A 1 181 ? 12.064 7.604 -19.222 1.00 87.44 181 VAL A N 1
ATOM 1412 C CA . VAL A 1 181 ? 11.512 8.415 -20.314 1.00 87.44 181 VAL A CA 1
ATOM 1413 C C . VAL A 1 181 ? 10.016 8.160 -20.456 1.00 87.44 181 VAL A C 1
ATOM 1415 O O . VAL A 1 181 ? 9.236 9.111 -20.472 1.00 87.44 181 VAL A O 1
ATOM 1418 N N . GLY A 1 182 ? 9.595 6.893 -20.471 1.00 79.56 182 GLY A N 1
ATOM 1419 C CA . GLY A 1 182 ? 8.212 6.504 -20.733 1.00 79.56 182 GLY A CA 1
ATOM 1420 C C . GLY A 1 182 ? 7.220 7.052 -19.712 1.00 79.56 182 GLY A C 1
ATOM 1421 O O . GLY A 1 182 ? 6.143 7.494 -20.095 1.00 79.56 182 GLY A O 1
ATOM 1422 N N . TYR A 1 183 ? 7.576 7.099 -18.425 1.00 75.12 183 TYR A N 1
ATOM 1423 C CA . TYR A 1 183 ? 6.670 7.636 -17.405 1.00 75.12 183 TYR A CA 1
ATOM 1424 C C . TYR A 1 183 ? 6.728 9.152 -17.251 1.00 75.12 183 TYR A C 1
ATOM 1426 O O . TYR A 1 183 ? 5.788 9.719 -16.704 1.00 75.12 183 TYR A O 1
ATOM 1434 N N . SER A 1 184 ? 7.759 9.833 -17.761 1.00 70.88 184 SER A N 1
ATOM 1435 C CA . SER A 1 184 ? 7.896 11.291 -17.617 1.00 70.88 184 SER A CA 1
ATOM 1436 C C . SER A 1 184 ? 6.709 12.082 -18.201 1.00 70.88 184 SER A C 1
ATOM 1438 O O . SER A 1 184 ? 6.367 13.146 -17.682 1.00 70.88 184 SER A O 1
ATOM 1440 N N . GLY A 1 185 ? 6.036 11.538 -19.224 1.00 66.19 185 GLY A N 1
ATOM 1441 C CA . GLY A 1 185 ? 4.878 12.150 -19.886 1.00 66.19 185 GLY A CA 1
ATOM 1442 C C . GLY A 1 185 ? 3.510 11.548 -19.537 1.00 66.19 185 GLY A C 1
ATOM 1443 O O . GLY A 1 185 ? 2.494 12.047 -20.019 1.00 66.19 185 GLY A O 1
ATOM 1444 N N . VAL A 1 186 ? 3.441 10.491 -18.720 1.00 67.50 186 VAL A N 1
ATOM 1445 C CA . VAL A 1 186 ? 2.182 9.768 -18.461 1.00 67.50 186 VAL A CA 1
ATOM 1446 C C . VAL A 1 186 ? 1.342 10.493 -17.412 1.00 67.50 186 VAL A C 1
ATOM 1448 O O . VAL A 1 186 ? 1.803 10.734 -16.301 1.00 67.50 186 VAL A O 1
ATOM 1451 N N . GLY A 1 187 ? 0.084 10.794 -17.748 1.00 62.88 187 GLY A N 1
ATOM 1452 C CA . GLY A 1 187 ? -0.911 11.385 -16.845 1.00 62.88 187 GLY A CA 1
ATOM 1453 C C . GLY A 1 187 ? -1.282 12.842 -17.170 1.00 62.88 187 GLY A C 1
ATOM 1454 O O . GLY A 1 187 ? -0.640 13.491 -17.999 1.00 62.88 187 GLY A O 1
ATOM 1455 N N . PRO A 1 188 ? -2.344 13.380 -16.541 1.00 66.56 188 PRO A N 1
ATOM 1456 C CA . PRO A 1 188 ? -2.729 14.784 -16.686 1.00 66.56 188 PRO A CA 1
ATOM 1457 C C . PRO A 1 188 ? -1.664 15.704 -16.077 1.00 66.56 188 PRO A C 1
ATOM 1459 O O . PRO A 1 188 ? -0.969 15.307 -15.148 1.00 66.56 188 PRO A O 1
ATOM 1462 N N . GLU A 1 189 ? -1.556 16.943 -16.559 1.00 63.72 189 GLU A N 1
ATOM 1463 C CA . GLU A 1 189 ? -0.470 17.896 -16.250 1.00 63.72 189 GLU A CA 1
ATOM 1464 C C . GLU A 1 189 ? -0.165 18.073 -14.743 1.00 63.72 189 GLU A C 1
ATOM 1466 O O . GLU A 1 189 ? 0.993 18.233 -14.371 1.00 63.72 189 GLU A O 1
ATOM 1471 N N . GLY A 1 190 ? -1.163 17.926 -13.859 1.00 61.06 190 GLY A N 1
ATOM 1472 C CA . GLY A 1 190 ? -0.997 17.997 -12.396 1.00 61.06 190 GLY A CA 1
ATOM 1473 C C . GLY A 1 190 ? -0.625 16.687 -11.676 1.00 61.06 190 GLY A C 1
ATOM 1474 O O . GLY A 1 190 ? -0.400 16.701 -10.467 1.00 61.06 190 GLY A O 1
ATOM 1475 N N . VAL A 1 191 ? -0.592 15.553 -12.379 1.00 61.56 191 VAL A N 1
ATOM 1476 C CA . VAL A 1 191 ? -0.282 14.211 -11.835 1.00 61.56 191 VAL A CA 1
ATOM 1477 C C . VAL A 1 191 ? 0.670 13.443 -12.767 1.00 61.56 191 VAL A C 1
ATOM 1479 O O . VAL A 1 191 ? 0.836 12.234 -12.615 1.00 61.56 191 VAL A O 1
ATOM 1482 N N . ARG A 1 192 ? 1.302 14.138 -13.729 1.00 66.56 192 ARG A N 1
ATOM 1483 C CA . ARG A 1 192 ? 2.268 13.551 -14.662 1.00 66.56 192 ARG A CA 1
ATOM 1484 C C . ARG A 1 192 ? 3.365 12.809 -13.916 1.00 66.56 192 ARG A C 1
ATOM 1486 O O . ARG A 1 192 ? 3.771 13.202 -12.817 1.00 66.56 192 ARG A O 1
ATOM 1493 N N . GLY A 1 193 ? 3.862 11.750 -14.533 1.00 70.81 193 GLY A N 1
ATOM 1494 C CA . GLY A 1 193 ? 4.941 10.963 -13.978 1.00 70.81 193 GLY A CA 1
ATOM 1495 C C . GLY A 1 193 ? 4.465 9.611 -13.478 1.00 70.81 193 GLY A C 1
ATOM 1496 O O . GLY A 1 193 ? 3.714 8.871 -14.110 1.00 70.81 193 GLY A O 1
ATOM 1497 N N . LEU A 1 194 ? 4.981 9.269 -12.311 1.00 73.12 194 LEU A N 1
ATOM 1498 C CA . LEU A 1 194 ? 5.002 7.905 -11.826 1.00 73.12 194 LEU A CA 1
ATOM 1499 C C . LEU A 1 194 ? 3.689 7.553 -11.103 1.00 73.12 194 LEU A C 1
ATOM 1501 O O . LEU A 1 194 ? 3.076 8.429 -10.481 1.00 73.12 194 LEU A O 1
ATOM 1505 N N . PRO A 1 195 ? 3.263 6.272 -11.123 1.00 73.06 195 PRO A N 1
ATOM 1506 C CA . PRO A 1 195 ? 1.967 5.837 -10.583 1.00 73.06 195 PRO A CA 1
ATOM 1507 C C . PRO A 1 195 ? 1.711 6.246 -9.124 1.00 73.06 195 PRO A C 1
ATOM 1509 O O . PRO A 1 195 ? 0.565 6.384 -8.693 1.00 73.06 195 PRO A O 1
ATOM 1512 N N . TRP A 1 196 ? 2.776 6.481 -8.354 1.00 79.94 196 TRP A N 1
ATOM 1513 C CA . TRP A 1 196 ? 2.687 6.914 -6.967 1.00 79.94 196 TRP A CA 1
ATOM 1514 C C . TRP A 1 196 ? 2.027 8.280 -6.772 1.00 79.94 196 TRP A C 1
ATOM 1516 O O . TRP A 1 196 ? 1.461 8.511 -5.709 1.00 79.94 196 TRP A O 1
ATOM 1526 N N . ASN A 1 197 ? 2.031 9.177 -7.763 1.00 80.12 197 ASN A N 1
ATOM 1527 C CA . ASN A 1 197 ? 1.375 10.480 -7.619 1.00 80.12 197 ASN A CA 1
ATOM 1528 C C . ASN A 1 197 ? -0.139 10.313 -7.412 1.00 80.12 197 ASN A C 1
ATOM 1530 O O . ASN A 1 197 ? -0.717 10.937 -6.518 1.00 80.12 197 ASN A O 1
ATOM 1534 N N . SER A 1 198 ? -0.753 9.394 -8.161 1.00 81.06 198 SER A N 1
ATOM 1535 C CA . SER A 1 198 ? -2.160 9.016 -8.003 1.00 81.06 198 SER A CA 1
ATOM 1536 C C . SER A 1 198 ? -2.418 8.318 -6.668 1.00 81.06 198 SER A C 1
ATOM 1538 O O . SER A 1 198 ? -3.372 8.666 -5.977 1.00 81.06 198 SER A O 1
ATOM 1540 N N . LEU A 1 199 ? -1.544 7.395 -6.251 1.00 87.06 199 LEU A N 1
ATOM 1541 C CA . LEU A 1 199 ? -1.671 6.706 -4.957 1.00 87.06 199 LEU A CA 1
ATOM 1542 C C . LEU A 1 199 ? -1.578 7.671 -3.768 1.00 87.06 199 LEU A C 1
ATOM 1544 O O . LEU A 1 199 ? -2.324 7.546 -2.800 1.00 87.06 199 LEU A O 1
ATOM 1548 N N . LEU A 1 200 ? -0.707 8.676 -3.858 1.00 87.38 200 LEU A N 1
ATOM 1549 C CA . LEU A 1 200 ? -0.584 9.726 -2.849 1.00 87.38 200 LEU A CA 1
ATOM 1550 C C . LEU A 1 200 ? -1.845 10.589 -2.767 1.00 87.38 200 LEU A C 1
ATOM 1552 O O . LEU A 1 200 ? -2.254 10.973 -1.673 1.00 87.38 200 LEU A O 1
ATOM 1556 N N . ALA A 1 201 ? -2.460 10.903 -3.909 1.00 82.94 201 ALA A N 1
ATOM 1557 C CA . ALA A 1 201 ? -3.716 11.644 -3.943 1.00 82.94 201 ALA A CA 1
ATOM 1558 C C . ALA A 1 201 ? -4.873 10.822 -3.354 1.00 82.94 201 ALA A C 1
ATOM 1560 O O . ALA A 1 201 ? -5.636 11.349 -2.542 1.00 82.94 201 ALA A O 1
ATOM 1561 N N . LEU A 1 202 ? -4.966 9.538 -3.718 1.00 86.12 202 LEU A N 1
ATOM 1562 C CA . LEU A 1 202 ? -5.952 8.603 -3.175 1.00 86.12 202 LEU A CA 1
ATOM 1563 C C . LEU A 1 202 ? -5.809 8.469 -1.662 1.00 86.12 202 LEU A C 1
ATOM 1565 O O . LEU A 1 202 ? -6.788 8.664 -0.946 1.00 86.12 202 LEU A O 1
ATOM 1569 N N . GLY A 1 203 ? -4.600 8.231 -1.156 1.00 88.62 203 GLY A N 1
ATOM 1570 C CA . GLY A 1 203 ? -4.415 7.992 0.271 1.00 88.62 203 GLY A CA 1
ATOM 1571 C C . GLY A 1 203 ? -4.658 9.187 1.163 1.00 88.62 203 GLY A C 1
ATOM 1572 O O . GLY A 1 203 ? -5.185 9.033 2.261 1.00 88.62 203 GLY A O 1
ATOM 1573 N N . ARG A 1 204 ? -4.376 10.394 0.673 1.00 87.00 204 ARG A N 1
ATOM 1574 C CA . ARG A 1 204 ? -4.733 11.615 1.398 1.00 87.00 204 ARG A CA 1
ATOM 1575 C C . ARG A 1 204 ? -6.238 11.809 1.488 1.00 87.00 204 ARG A C 1
ATOM 1577 O O . ARG A 1 204 ? -6.750 12.092 2.563 1.00 87.00 204 ARG A O 1
ATOM 1584 N N . ARG A 1 205 ? -6.942 11.646 0.363 1.00 83.75 205 ARG A N 1
ATOM 1585 C CA . ARG A 1 205 ? -8.410 11.750 0.320 1.00 83.75 205 ARG A CA 1
ATOM 1586 C C . ARG A 1 205 ? -9.084 10.648 1.126 1.00 83.75 205 ARG A C 1
ATOM 1588 O O . ARG A 1 205 ? -10.193 10.855 1.596 1.00 83.75 205 ARG A O 1
ATOM 1595 N N . SER A 1 206 ? -8.396 9.519 1.283 1.00 86.50 206 SER A N 1
ATOM 1596 C CA . SER A 1 206 ? -8.922 8.345 1.970 1.00 86.50 206 SER A CA 1
ATOM 1597 C C . SER A 1 206 ? -8.531 8.247 3.441 1.00 86.50 206 SER A C 1
ATOM 1599 O O . SER A 1 206 ? -8.871 7.268 4.091 1.00 86.50 206 SER A O 1
ATOM 1601 N N . GLY A 1 207 ? -7.807 9.239 3.970 1.00 88.44 207 GLY A N 1
ATOM 1602 C CA . GLY A 1 207 ? -7.470 9.309 5.392 1.00 88.44 207 GLY A CA 1
ATOM 1603 C C . GLY A 1 207 ? -6.323 8.404 5.851 1.00 88.44 207 GLY A C 1
ATOM 1604 O O . GLY A 1 207 ? -6.020 8.401 7.039 1.00 88.44 207 GLY A O 1
ATOM 1605 N N . TYR A 1 208 ? -5.647 7.687 4.942 1.00 91.38 208 TYR A N 1
ATOM 1606 C CA . TYR A 1 208 ? -4.532 6.792 5.290 1.00 91.38 208 TYR A CA 1
ATOM 1607 C C . TYR A 1 208 ? -3.135 7.380 5.032 1.00 91.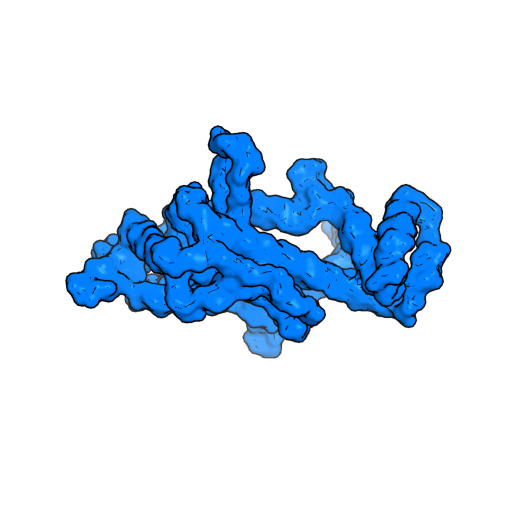38 208 TYR A C 1
ATOM 1609 O O . TYR A 1 208 ? -2.121 6.733 5.306 1.00 91.38 208 TYR A O 1
ATOM 1617 N N . LEU A 1 209 ? -3.049 8.608 4.499 1.00 90.94 209 LEU A N 1
ATOM 1618 C CA . LEU A 1 209 ? -1.787 9.334 4.313 1.00 90.94 209 LEU A CA 1
ATOM 1619 C C . LEU A 1 209 ? -1.809 10.725 4.941 1.00 90.94 209 LEU A C 1
ATOM 1621 O O . LEU A 1 209 ? -2.660 11.553 4.621 1.00 90.94 209 LEU A O 1
ATOM 1625 N N . LEU A 1 210 ? -0.774 11.001 5.729 1.00 85.12 210 LEU A N 1
ATOM 1626 C CA . LEU A 1 210 ? -0.475 12.295 6.329 1.00 85.12 210 LEU A CA 1
ATOM 1627 C C . LEU A 1 210 ? 0.537 13.092 5.481 1.00 85.12 210 LEU A C 1
ATOM 1629 O O . LEU A 1 210 ? 1.397 12.485 4.829 1.00 85.12 210 LEU A O 1
ATOM 1633 N N . PRO A 1 211 ? 0.515 14.438 5.534 1.00 81.12 211 PRO A N 1
ATOM 1634 C CA . PRO A 1 211 ? -0.523 15.271 6.151 1.00 81.12 211 PRO A CA 1
ATOM 1635 C C . PRO A 1 211 ? -1.818 15.293 5.316 1.00 81.12 211 PRO A C 1
ATOM 1637 O O . PRO A 1 211 ? -1.785 15.209 4.082 1.00 81.12 211 PRO A O 1
ATOM 1640 N N . TYR A 1 212 ? -2.965 15.431 5.987 1.00 65.06 212 TYR A N 1
ATOM 1641 C CA . TYR A 1 212 ? -4.275 15.432 5.323 1.00 65.06 212 TYR A CA 1
ATOM 1642 C C . TYR A 1 212 ? -4.524 16.736 4.537 1.00 65.06 212 TYR A C 1
ATOM 1644 O O . TYR A 1 212 ? -4.968 16.693 3.386 1.00 65.06 212 TYR A O 1
ATOM 1652 N N . ASP A 1 213 ? -4.123 17.891 5.080 1.00 60.94 213 ASP A N 1
ATOM 1653 C CA . ASP A 1 213 ? -4.244 19.211 4.439 1.00 60.94 213 ASP A CA 1
ATOM 1654 C C . ASP A 1 213 ? -2.904 19.699 3.836 1.00 60.94 213 ASP A C 1
ATOM 1656 O O . ASP A 1 213 ? -1.820 19.366 4.306 1.00 60.94 213 ASP A O 1
ATOM 1660 N N . ASN A 1 214 ? -2.978 20.504 2.773 1.00 53.84 214 ASN A N 1
ATOM 1661 C CA . ASN A 1 214 ? -1.864 21.286 2.226 1.00 53.84 214 ASN A CA 1
ATOM 1662 C C . ASN A 1 214 ? -1.595 22.589 3.006 1.00 53.84 214 ASN A C 1
ATOM 1664 O O . ASN A 1 214 ? -0.580 23.238 2.753 1.00 53.84 214 ASN A O 1
ATOM 1668 N N . ARG A 1 215 ? -2.501 23.020 3.897 1.00 45.03 215 ARG A N 1
ATOM 1669 C CA . ARG A 1 215 ? -2.471 24.358 4.524 1.00 45.03 215 ARG A CA 1
ATOM 1670 C C . ARG A 1 215 ? -1.577 24.495 5.770 1.00 45.03 215 ARG A C 1
ATOM 1672 O O . ARG A 1 215 ? -1.544 25.568 6.365 1.00 45.03 215 ARG A O 1
ATOM 1679 N N . GLY A 1 216 ? -0.802 23.477 6.148 1.00 39.34 216 GLY A N 1
ATOM 1680 C CA . GLY A 1 216 ? 0.093 23.509 7.315 1.00 39.34 216 GLY A CA 1
ATOM 1681 C C . GLY A 1 216 ? 1.581 23.435 6.954 1.00 39.34 216 GLY A C 1
ATOM 1682 O O . GLY A 1 216 ? 2.005 22.520 6.260 1.00 39.34 216 GLY A O 1
ATOM 1683 N N . ARG A 1 217 ? 2.370 24.415 7.429 1.00 41.66 217 ARG A N 1
ATOM 1684 C CA . ARG A 1 217 ? 3.854 24.476 7.438 1.00 41.66 217 ARG A CA 1
ATOM 1685 C C . ARG A 1 217 ? 4.562 23.913 6.192 1.00 41.66 217 ARG A C 1
ATOM 1687 O O . ARG A 1 217 ? 5.358 22.983 6.264 1.00 41.66 217 ARG A O 1
ATOM 1694 N N . GLY A 1 218 ? 4.326 24.582 5.062 1.00 37.75 218 GLY A N 1
ATOM 1695 C CA . GLY A 1 218 ? 5.245 24.698 3.925 1.00 37.75 218 GLY A CA 1
ATOM 1696 C C . GLY A 1 218 ? 6.055 23.454 3.573 1.00 37.75 218 GLY A C 1
ATOM 1697 O O . GLY A 1 218 ? 7.228 23.397 3.919 1.00 37.75 218 GLY A O 1
ATOM 1698 N N . GLY A 1 219 ? 5.456 22.491 2.865 1.00 44.81 219 GLY A N 1
ATOM 1699 C CA . GLY A 1 219 ? 6.158 21.491 2.038 1.00 44.81 219 GLY A CA 1
ATOM 1700 C C . GLY A 1 219 ? 7.215 20.600 2.712 1.00 44.81 219 GLY A C 1
ATOM 1701 O O . GLY A 1 219 ? 7.852 19.811 2.020 1.00 44.81 219 GLY A O 1
ATOM 1702 N N . LYS A 1 220 ? 7.421 20.715 4.030 1.00 47.47 220 LYS A N 1
ATOM 1703 C CA . LYS A 1 220 ? 8.494 20.058 4.793 1.00 47.47 220 LYS A CA 1
ATOM 1704 C C . LYS A 1 220 ? 8.011 18.867 5.614 1.00 47.47 220 LYS A C 1
ATOM 1706 O O . LYS A 1 220 ? 8.836 18.155 6.182 1.00 47.47 220 LYS A O 1
ATOM 1711 N N . GLU A 1 221 ? 6.706 18.627 5.691 1.00 58.41 221 GLU A N 1
ATOM 1712 C CA . GLU A 1 221 ? 6.198 17.414 6.322 1.00 58.41 221 GLU A CA 1
ATOM 1713 C C . GLU A 1 221 ? 6.282 16.235 5.354 1.00 58.41 221 GLU A C 1
ATOM 1715 O O . GLU A 1 221 ? 5.693 16.230 4.272 1.00 58.41 221 GLU A O 1
ATOM 1720 N N . HIS A 1 222 ? 7.059 15.226 5.748 1.00 72.06 222 HIS A N 1
ATOM 1721 C CA . HIS A 1 222 ? 7.224 14.003 4.978 1.00 72.06 222 HIS A CA 1
ATOM 1722 C C . HIS A 1 222 ? 5.883 13.268 4.857 1.00 72.06 222 HIS A C 1
ATOM 1724 O O . HIS A 1 222 ? 5.245 12.961 5.872 1.00 72.06 222 HIS A O 1
ATOM 1730 N N . LYS A 1 223 ? 5.488 12.966 3.611 1.00 87.44 223 LYS A N 1
ATOM 1731 C CA . LYS A 1 223 ? 4.353 12.084 3.317 1.00 87.44 223 LYS A CA 1
ATOM 1732 C C . LYS A 1 223 ? 4.593 10.727 3.974 1.00 87.44 223 LYS A C 1
ATOM 1734 O O . LYS A 1 223 ? 5.689 10.176 3.849 1.00 87.44 223 LYS A O 1
ATOM 1739 N N . ARG A 1 224 ? 3.587 10.212 4.671 1.00 91.69 224 ARG A N 1
ATOM 1740 C CA . ARG A 1 224 ? 3.694 9.001 5.496 1.00 91.69 224 ARG A CA 1
ATOM 1741 C C . ARG A 1 224 ? 2.320 8.385 5.725 1.00 91.69 224 ARG A C 1
ATOM 1743 O O . ARG A 1 224 ? 1.318 9.059 5.492 1.00 91.69 224 ARG A O 1
ATOM 1750 N N . TYR A 1 225 ? 2.275 7.136 6.168 1.00 95.25 225 TYR A N 1
ATOM 1751 C CA . TYR A 1 225 ? 1.004 6.519 6.528 1.00 95.25 225 TYR A CA 1
ATOM 1752 C C . TYR A 1 225 ? 0.502 7.050 7.866 1.00 95.25 225 TYR A C 1
ATOM 1754 O O . TYR A 1 225 ? 1.282 7.341 8.769 1.00 95.25 225 TYR A O 1
ATOM 1762 N N . GLY A 1 226 ? -0.809 7.146 7.993 1.00 93.94 226 GLY A N 1
ATOM 1763 C CA . GLY A 1 226 ? -1.498 7.479 9.231 1.00 93.94 226 GLY A CA 1
ATOM 1764 C C . GLY A 1 226 ? -2.895 6.882 9.208 1.00 93.94 226 GLY A C 1
ATOM 1765 O O . GLY A 1 226 ? -3.245 6.153 8.280 1.00 93.94 226 GLY A O 1
ATOM 1766 N N . ALA A 1 227 ? -3.685 7.198 10.221 1.00 93.69 227 ALA A N 1
ATOM 1767 C CA . ALA A 1 227 ? -5.115 6.944 10.207 1.00 93.69 227 ALA A CA 1
ATOM 1768 C C . ALA A 1 227 ? -5.836 8.140 10.817 1.00 93.69 227 ALA A C 1
ATOM 1770 O O . ALA A 1 227 ? -5.422 8.657 11.855 1.00 93.69 227 ALA A O 1
ATOM 1771 N N . ASN A 1 228 ? -6.886 8.610 10.153 1.00 92.50 228 ASN A N 1
ATOM 1772 C CA . ASN A 1 228 ? -7.912 9.416 10.800 1.00 92.50 228 ASN A CA 1
ATOM 1773 C C . ASN A 1 228 ? -9.013 8.488 11.349 1.00 92.50 228 ASN A C 1
ATOM 1775 O O . ASN A 1 228 ? -9.009 7.289 11.069 1.00 92.50 228 ASN A O 1
ATOM 1779 N N . ALA A 1 229 ? -9.951 9.047 12.118 1.00 92.69 229 ALA A N 1
ATOM 1780 C CA . ALA A 1 229 ? -11.080 8.304 12.683 1.00 92.69 229 ALA A CA 1
ATOM 1781 C C . ALA A 1 229 ? -11.851 7.520 11.610 1.00 92.69 229 ALA A C 1
ATOM 1783 O O . ALA A 1 229 ? -12.019 6.314 11.720 1.00 92.69 229 ALA A O 1
ATOM 1784 N N . GLU A 1 230 ? -12.203 8.183 10.511 1.00 92.44 230 GLU A N 1
ATOM 1785 C CA . GLU A 1 230 ? -12.964 7.567 9.424 1.00 92.44 230 GLU A CA 1
ATOM 1786 C C . GLU A 1 230 ? -12.233 6.387 8.761 1.00 92.44 230 GLU A C 1
ATOM 1788 O O . GLU A 1 230 ? -12.833 5.360 8.454 1.00 92.44 230 GLU A O 1
ATOM 1793 N N . PHE A 1 231 ? -10.925 6.507 8.536 1.00 95.12 231 PHE A N 1
ATOM 1794 C CA . PHE A 1 231 ? -10.134 5.411 7.994 1.00 95.12 231 PHE A CA 1
ATOM 1795 C C . PHE A 1 231 ? -10.018 4.262 9.000 1.00 95.12 231 PHE A C 1
ATOM 1797 O O . PHE A 1 231 ? -10.076 3.101 8.606 1.00 95.12 231 PHE A O 1
ATOM 1804 N N . ALA A 1 232 ? -9.894 4.569 10.292 1.00 95.69 232 ALA A N 1
ATOM 1805 C CA . ALA A 1 232 ? -9.879 3.561 11.344 1.00 95.69 232 ALA A CA 1
ATOM 1806 C C . ALA A 1 232 ? -11.215 2.796 11.431 1.00 95.69 232 ALA A C 1
ATOM 1808 O O . ALA A 1 232 ? -11.186 1.570 11.516 1.00 95.69 232 ALA A O 1
ATOM 1809 N N . GLU A 1 233 ? -12.362 3.471 11.291 1.00 94.19 233 GLU A N 1
ATOM 1810 C CA . GLU A 1 233 ? -13.675 2.814 11.165 1.00 94.19 233 GLU A CA 1
ATOM 1811 C C . GLU A 1 233 ? -13.707 1.846 9.976 1.00 94.19 233 GLU A C 1
ATOM 1813 O O . GLU A 1 233 ? -14.143 0.705 10.108 1.00 94.19 233 GLU A O 1
ATOM 1818 N N . VAL A 1 234 ? -13.207 2.280 8.812 1.00 95.62 234 VAL A N 1
ATOM 1819 C CA . VAL A 1 234 ? -13.133 1.437 7.608 1.00 95.62 234 VAL A CA 1
ATOM 1820 C C . VAL A 1 234 ? -12.273 0.196 7.851 1.00 95.62 234 VAL A C 1
ATOM 1822 O O . VAL A 1 234 ? -12.620 -0.886 7.379 1.00 95.62 234 VAL A O 1
ATOM 1825 N N . LEU A 1 235 ? -11.164 0.326 8.587 1.00 96.94 235 LEU A N 1
ATOM 1826 C CA . LEU A 1 235 ? -10.324 -0.816 8.943 1.00 96.94 235 LEU A CA 1
ATOM 1827 C C . LEU A 1 235 ? -11.065 -1.809 9.839 1.00 96.94 235 LEU A C 1
ATOM 1829 O O . LEU A 1 235 ? -10.973 -3.005 9.574 1.00 96.94 235 LEU A O 1
ATOM 1833 N N . VAL A 1 236 ? -11.804 -1.347 10.851 1.00 96.19 236 VAL A N 1
ATOM 1834 C CA . VAL A 1 236 ? -12.599 -2.236 11.715 1.00 96.19 236 VAL A CA 1
ATOM 1835 C C . VAL A 1 236 ? -13.709 -2.918 10.912 1.00 96.19 236 VAL A C 1
ATOM 1837 O O . VAL A 1 236 ? -13.777 -4.143 10.884 1.00 96.19 236 VAL A O 1
ATOM 1840 N N . ALA A 1 237 ? -14.505 -2.149 10.169 1.00 94.81 237 ALA A N 1
ATOM 1841 C CA . ALA A 1 237 ? -15.607 -2.667 9.358 1.00 94.81 237 ALA A CA 1
ATOM 1842 C C . ALA A 1 237 ? -15.166 -3.689 8.293 1.00 94.81 237 ALA A C 1
ATOM 1844 O O . ALA A 1 237 ? -15.915 -4.596 7.945 1.00 94.81 237 ALA A O 1
ATOM 1845 N N . ALA A 1 238 ? -13.945 -3.559 7.765 1.00 96.44 238 ALA A N 1
ATOM 1846 C CA . ALA A 1 238 ? -13.396 -4.493 6.784 1.00 96.44 238 ALA A CA 1
ATOM 1847 C C . ALA A 1 238 ? -12.727 -5.734 7.405 1.00 96.44 238 ALA A C 1
ATOM 1849 O O . ALA A 1 238 ? -12.218 -6.577 6.662 1.00 96.44 238 ALA A O 1
ATOM 1850 N N . THR A 1 239 ? -12.652 -5.854 8.734 1.00 96.50 239 THR A N 1
ATOM 1851 C CA . THR A 1 239 ? -11.884 -6.920 9.407 1.00 96.50 239 THR A CA 1
ATOM 1852 C C . THR A 1 239 ? -12.640 -7.674 10.485 1.00 96.50 239 THR A C 1
ATOM 1854 O O . THR A 1 239 ? -12.354 -8.857 10.654 1.00 96.50 239 THR A O 1
ATOM 1857 N N . VAL A 1 240 ? -13.565 -7.024 11.186 1.00 95.31 240 VAL A N 1
ATOM 1858 C CA . VAL A 1 240 ? -14.348 -7.610 12.275 1.00 95.31 240 VAL A CA 1
ATOM 1859 C C . VAL A 1 240 ? -15.748 -7.918 11.762 1.00 95.31 240 VAL A C 1
ATOM 1861 O O . VAL A 1 240 ? -16.419 -7.025 11.238 1.00 95.31 240 VAL A O 1
ATOM 1864 N N . SER A 1 241 ? -16.178 -9.175 11.886 1.00 92.00 241 SER A N 1
ATOM 1865 C CA . SER A 1 241 ? -17.519 -9.573 11.462 1.00 92.00 241 SER A CA 1
ATOM 1866 C C . SER A 1 241 ? -18.586 -9.001 12.399 1.00 92.00 241 SER A C 1
ATOM 1868 O O . SER A 1 241 ? -18.381 -8.970 13.618 1.00 92.00 241 SER A O 1
ATOM 1870 N N . PRO A 1 242 ? -19.753 -8.586 11.873 1.00 89.62 242 PRO A N 1
ATOM 1871 C CA . PRO A 1 242 ? -20.879 -8.186 12.706 1.00 89.62 242 PRO A CA 1
ATOM 1872 C C . PRO A 1 242 ? -21.279 -9.263 13.718 1.00 89.62 242 PRO A C 1
ATOM 1874 O O . PRO A 1 242 ? -21.512 -10.410 13.349 1.00 89.62 242 PRO A O 1
ATOM 1877 N N . GLY A 1 243 ? -21.372 -8.889 14.996 1.00 87.56 243 GLY A N 1
ATOM 1878 C CA . GLY A 1 243 ? -21.721 -9.809 16.084 1.00 87.56 243 GLY A CA 1
ATOM 1879 C C . GLY A 1 243 ? -20.604 -10.771 16.512 1.00 87.56 243 GLY A C 1
ATOM 1880 O O . GLY A 1 243 ? -20.834 -11.595 17.397 1.00 87.56 243 GLY A O 1
ATOM 1881 N N . GLU A 1 244 ? -19.396 -10.654 15.948 1.00 91.75 244 GLU A N 1
ATOM 1882 C CA . GLU A 1 244 ? -18.230 -11.476 16.300 1.00 91.75 244 GLU A CA 1
ATOM 1883 C C . GLU A 1 244 ? -17.072 -10.597 16.810 1.00 91.75 244 GLU A C 1
ATOM 1885 O O . GLU A 1 244 ? -16.128 -10.307 16.070 1.00 91.75 244 GLU A O 1
ATOM 1890 N N . PRO A 1 245 ? -17.113 -10.143 18.079 1.00 93.19 245 PRO A N 1
ATOM 1891 C CA . PRO A 1 245 ? -16.023 -9.368 18.656 1.00 93.19 245 PRO A CA 1
ATOM 1892 C C . PRO A 1 245 ? -14.718 -10.168 18.697 1.00 93.19 245 PRO A C 1
ATOM 1894 O O . PRO A 1 245 ? -14.719 -11.367 18.983 1.00 93.19 245 PRO A O 1
ATOM 1897 N N . VAL A 1 246 ? -13.597 -9.484 18.488 1.00 95.75 246 VAL A N 1
ATOM 1898 C CA . VAL A 1 246 ? -12.257 -10.090 18.468 1.00 95.75 246 VAL A CA 1
ATOM 1899 C C . VAL A 1 246 ? -11.332 -9.425 19.480 1.00 95.75 246 VAL A C 1
ATOM 1901 O O . VAL A 1 246 ? -11.513 -8.255 19.828 1.00 95.75 246 VAL A O 1
ATOM 1904 N N . ASP A 1 247 ? -10.320 -10.155 19.952 1.00 96.00 247 ASP A N 1
ATOM 1905 C CA . ASP A 1 247 ? -9.254 -9.544 20.744 1.00 96.00 247 ASP A CA 1
ATOM 1906 C C . ASP A 1 247 ? -8.478 -8.531 19.887 1.00 96.00 247 ASP A C 1
ATOM 1908 O O . ASP A 1 247 ? -8.338 -8.681 18.668 1.00 96.00 247 ASP A O 1
ATOM 1912 N N . PHE A 1 248 ? -7.977 -7.473 20.521 1.00 95.81 248 PHE A N 1
ATOM 1913 C CA . PHE A 1 248 ? -7.197 -6.455 19.836 1.00 95.81 248 PHE A CA 1
ATOM 1914 C C . PHE A 1 248 ? -5.982 -7.048 19.115 1.00 95.81 248 PHE A C 1
ATOM 1916 O O . PHE A 1 248 ? -5.723 -6.658 17.980 1.00 95.81 248 PHE A O 1
ATOM 1923 N N . ASP A 1 249 ? -5.268 -8.015 19.696 1.00 94.81 249 ASP A N 1
ATOM 1924 C CA . ASP A 1 249 ? -4.119 -8.634 19.027 1.00 94.81 249 ASP A CA 1
ATOM 1925 C C . ASP A 1 249 ? -4.525 -9.437 17.779 1.00 94.81 249 ASP A C 1
ATOM 1927 O O . ASP A 1 249 ? -3.837 -9.344 16.755 1.00 94.81 249 ASP A O 1
ATOM 1931 N N . ASP A 1 250 ? -5.670 -10.128 17.814 1.00 96.69 250 ASP A N 1
ATOM 1932 C CA . ASP A 1 250 ? -6.223 -10.849 16.659 1.00 96.69 250 ASP A CA 1
ATOM 1933 C C . ASP A 1 250 ? -6.622 -9.871 15.544 1.00 96.69 250 ASP A C 1
ATOM 1935 O O . ASP A 1 250 ? -6.285 -10.067 14.373 1.00 96.69 250 ASP A O 1
ATOM 1939 N N . PHE A 1 251 ? -7.266 -8.754 15.898 1.00 97.19 251 PHE A N 1
ATOM 1940 C CA . PHE A 1 251 ? -7.564 -7.674 14.953 1.00 97.19 251 PHE A CA 1
ATOM 1941 C C . PHE A 1 251 ? -6.290 -7.150 14.271 1.00 97.19 251 PHE A C 1
ATOM 1943 O O . PHE A 1 251 ? -6.252 -6.977 13.047 1.00 97.19 251 PHE A O 1
ATOM 1950 N N . LEU A 1 252 ? -5.205 -6.960 15.027 1.00 97.25 252 LEU A N 1
ATOM 1951 C CA . LEU A 1 252 ? -3.923 -6.524 14.470 1.00 97.25 252 LEU A CA 1
ATOM 1952 C C . LEU A 1 252 ? -3.274 -7.573 13.558 1.00 97.25 252 LEU A C 1
ATOM 1954 O O . LEU A 1 252 ? -2.636 -7.208 12.562 1.00 97.25 252 LEU A O 1
ATOM 1958 N N . ASP A 1 253 ? -3.457 -8.862 13.841 1.00 97.06 253 ASP A N 1
ATOM 1959 C CA . ASP A 1 253 ? -3.025 -9.948 12.958 1.00 97.06 253 ASP A CA 1
ATOM 1960 C C . ASP A 1 253 ? -3.801 -9.959 11.638 1.00 97.06 253 ASP A C 1
ATOM 1962 O O . ASP A 1 253 ? -3.203 -10.124 10.563 1.00 97.06 253 ASP A O 1
ATOM 1966 N N . VAL A 1 254 ? -5.108 -9.689 11.676 1.00 96.88 254 VAL A N 1
ATOM 1967 C CA . VAL A 1 254 ? -5.929 -9.540 10.466 1.00 96.88 254 VAL A CA 1
ATOM 1968 C C . VAL A 1 254 ? -5.482 -8.323 9.648 1.00 96.88 254 VAL A C 1
ATOM 1970 O O . VAL A 1 254 ? -5.313 -8.443 8.429 1.00 96.88 254 VAL A O 1
ATOM 1973 N N . LEU A 1 255 ? -5.205 -7.178 10.283 1.00 97.44 255 LEU A N 1
ATOM 1974 C CA . LEU A 1 255 ? -4.685 -5.985 9.598 1.00 97.44 255 LEU A CA 1
ATOM 1975 C C . LEU A 1 255 ? -3.335 -6.246 8.914 1.00 97.44 255 LEU A C 1
ATOM 1977 O O . LEU A 1 255 ? -3.127 -5.870 7.751 1.00 97.44 255 LEU A O 1
ATOM 1981 N N . LYS A 1 256 ? -2.415 -6.926 9.604 1.00 96.12 256 LYS A N 1
ATOM 1982 C CA . LYS A 1 256 ? -1.092 -7.264 9.066 1.00 96.12 256 LYS A CA 1
ATOM 1983 C C . LYS A 1 256 ? -1.182 -8.261 7.914 1.00 96.12 256 LYS A C 1
ATOM 1985 O O . LYS A 1 256 ? -0.554 -8.058 6.870 1.00 96.12 256 LYS A O 1
ATOM 1990 N N . SER A 1 257 ? -1.952 -9.332 8.077 1.00 94.69 257 SER A N 1
ATOM 1991 C CA . SER A 1 257 ? -2.085 -10.385 7.064 1.00 94.69 257 SER A CA 1
ATOM 1992 C C . SER A 1 257 ? -2.832 -9.901 5.816 1.00 94.69 257 SER A C 1
ATOM 1994 O O . SER A 1 257 ? -2.401 -10.191 4.692 1.00 94.69 257 SER A O 1
ATOM 1996 N N . SER A 1 258 ? -3.887 -9.101 6.003 1.00 95.75 258 SER A N 1
ATOM 1997 C CA . SER A 1 258 ? -4.744 -8.618 4.916 1.00 95.75 258 SER A CA 1
ATOM 1998 C C . SER A 1 258 ? -4.132 -7.439 4.170 1.00 95.75 258 SER A C 1
ATOM 2000 O O . SER A 1 258 ? -4.047 -7.454 2.940 1.00 95.75 258 SER A O 1
ATOM 2002 N N . PHE A 1 259 ? -3.647 -6.438 4.906 1.00 95.62 259 PHE A N 1
ATOM 2003 C CA . PHE A 1 259 ? -3.239 -5.152 4.333 1.00 95.62 259 PHE A CA 1
ATOM 2004 C C . PHE A 1 259 ? -1.746 -4.866 4.482 1.00 95.62 259 PHE A C 1
ATOM 2006 O O . PHE A 1 259 ? -1.199 -4.041 3.753 1.00 95.62 259 PHE A O 1
ATOM 2013 N N . GLY A 1 260 ? -1.059 -5.557 5.394 1.00 94.62 260 GLY A N 1
ATOM 2014 C CA . GLY A 1 260 ? 0.324 -5.239 5.751 1.00 94.62 260 GLY A CA 1
ATOM 2015 C C . GLY A 1 260 ? 0.478 -4.113 6.748 1.00 94.62 260 GLY A C 1
ATOM 2016 O O . GLY A 1 260 ? 1.587 -3.600 6.900 1.00 94.62 260 GLY A O 1
ATOM 2017 N N . ILE A 1 261 ? -0.621 -3.704 7.372 1.00 97.19 261 ILE A N 1
ATOM 2018 C CA . ILE A 1 261 ? -0.630 -2.619 8.340 1.00 97.19 261 ILE A CA 1
ATOM 2019 C C . ILE A 1 261 ? 0.032 -3.103 9.627 1.00 97.19 261 ILE A C 1
ATOM 2021 O O . ILE A 1 261 ? -0.260 -4.190 10.118 1.00 97.19 261 ILE A O 1
ATOM 2025 N N . VAL A 1 262 ? 0.949 -2.291 10.149 1.00 96.81 262 VAL A N 1
ATOM 2026 C CA . VAL A 1 262 ? 1.648 -2.536 11.414 1.00 96.81 262 VAL A CA 1
ATOM 2027 C C . VAL A 1 262 ? 1.624 -1.270 12.262 1.00 96.81 262 VAL A C 1
ATOM 2029 O O . VAL A 1 262 ? 1.639 -0.155 11.738 1.00 96.81 262 VAL A O 1
ATOM 2032 N N . LEU A 1 263 ? 1.602 -1.441 13.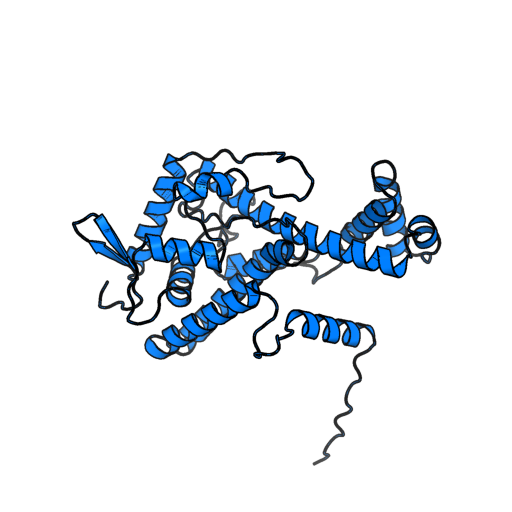583 1.00 95.12 263 LEU A N 1
ATOM 2033 C CA . LEU A 1 263 ? 1.421 -0.334 14.534 1.00 95.12 263 LEU A CA 1
ATOM 2034 C C . LEU A 1 263 ? 2.513 -0.246 15.596 1.00 95.12 263 LEU A C 1
ATOM 2036 O O . LEU A 1 263 ? 2.522 0.704 16.373 1.00 95.12 263 LEU A O 1
ATOM 2040 N N . GLY A 1 264 ? 3.444 -1.204 15.614 1.00 92.19 264 GLY A N 1
ATOM 2041 C CA . GLY A 1 264 ? 4.519 -1.244 16.602 1.00 92.19 264 GLY A CA 1
ATOM 2042 C C . GLY A 1 264 ? 4.340 -2.296 17.695 1.00 92.19 264 GLY A C 1
ATOM 2043 O O . GLY A 1 264 ? 4.826 -2.087 18.807 1.00 92.19 264 GLY A O 1
ATOM 2044 N N . ARG A 1 265 ? 3.700 -3.439 17.402 1.00 93.44 265 ARG A N 1
ATOM 2045 C CA . ARG A 1 265 ? 3.873 -4.629 18.249 1.00 93.44 265 ARG A CA 1
ATOM 2046 C C . ARG A 1 265 ? 5.317 -5.112 18.142 1.00 93.44 265 ARG A C 1
ATOM 2048 O O . ARG A 1 265 ? 5.950 -4.970 17.097 1.00 93.44 265 ARG A O 1
ATOM 2055 N N . THR A 1 266 ? 5.841 -5.716 19.205 1.00 91.81 266 THR A N 1
ATOM 2056 C CA . THR A 1 266 ? 7.238 -6.187 19.235 1.00 91.81 266 THR A CA 1
ATOM 2057 C C . THR A 1 266 ? 7.546 -7.179 18.110 1.00 91.81 266 THR A C 1
ATOM 2059 O O . THR A 1 266 ? 8.613 -7.097 17.507 1.00 91.81 266 THR A O 1
ATOM 2062 N N . VAL A 1 267 ? 6.581 -8.029 17.746 1.00 91.88 267 VAL A N 1
ATOM 2063 C CA . VAL A 1 267 ? 6.679 -8.970 16.613 1.00 91.88 267 VAL A CA 1
ATOM 2064 C C . VAL A 1 267 ? 6.814 -8.291 15.240 1.00 91.88 267 VAL A C 1
ATOM 2066 O O . VAL A 1 267 ? 7.172 -8.944 14.263 1.00 91.88 267 VAL A O 1
ATOM 2069 N N . ASP A 1 268 ? 6.547 -6.986 15.142 1.00 91.06 268 ASP A N 1
ATOM 2070 C CA . ASP A 1 268 ? 6.623 -6.210 13.898 1.00 91.06 268 ASP A CA 1
ATOM 2071 C C . ASP A 1 268 ? 7.918 -5.390 13.778 1.00 91.06 268 ASP A C 1
ATOM 2073 O O . ASP A 1 268 ? 8.188 -4.814 12.722 1.00 91.06 268 ASP A O 1
ATOM 2077 N N . PHE A 1 269 ? 8.734 -5.317 14.836 1.00 90.69 269 PHE A N 1
ATOM 2078 C CA . PHE A 1 269 ? 9.892 -4.417 14.895 1.00 90.69 269 PHE A CA 1
ATOM 2079 C C . PHE A 1 269 ? 10.913 -4.688 13.793 1.00 90.69 269 PHE A C 1
ATOM 2081 O O . PHE A 1 269 ? 11.448 -3.748 13.205 1.00 90.69 269 PHE A O 1
ATOM 2088 N N . GLU A 1 270 ? 11.176 -5.958 13.495 1.00 86.56 270 GLU A N 1
ATOM 2089 C CA . GLU A 1 270 ? 12.108 -6.333 12.435 1.00 86.56 270 GLU A CA 1
ATOM 2090 C C . GLU A 1 270 ? 11.605 -5.879 11.061 1.00 86.56 270 GLU A C 1
ATOM 2092 O O . GLU A 1 270 ? 12.344 -5.229 10.322 1.00 86.56 270 GLU A O 1
ATOM 2097 N N . ALA A 1 271 ? 10.328 -6.128 10.754 1.00 87.06 271 ALA A N 1
ATOM 2098 C CA . ALA A 1 271 ? 9.724 -5.722 9.488 1.00 87.06 271 ALA A CA 1
ATOM 2099 C C . ALA A 1 271 ? 9.746 -4.194 9.311 1.00 87.06 271 ALA A C 1
ATOM 2101 O O . ALA A 1 271 ? 10.013 -3.692 8.220 1.00 87.06 271 ALA A O 1
ATOM 2102 N N . ILE A 1 272 ? 9.513 -3.444 10.394 1.00 90.31 272 ILE A N 1
ATOM 2103 C CA . ILE A 1 272 ? 9.573 -1.978 10.399 1.00 90.31 272 ILE A CA 1
ATOM 2104 C C . ILE A 1 272 ? 10.997 -1.477 10.122 1.00 90.31 272 ILE A C 1
ATOM 2106 O O . ILE A 1 272 ? 11.181 -0.560 9.318 1.00 90.31 272 ILE A O 1
ATOM 2110 N N . ARG A 1 273 ? 12.002 -2.063 10.785 1.00 88.81 273 ARG A N 1
ATOM 2111 C CA . ARG A 1 273 ? 13.412 -1.662 10.650 1.00 88.81 273 ARG A CA 1
ATOM 2112 C C . ARG A 1 273 ? 13.983 -2.031 9.283 1.00 88.81 273 ARG A C 1
ATOM 2114 O O . ARG A 1 273 ? 14.771 -1.261 8.738 1.00 88.81 273 ARG A O 1
ATOM 2121 N N . ASN A 1 274 ? 13.558 -3.156 8.717 1.00 83.31 274 ASN A N 1
ATOM 2122 C CA . ASN A 1 274 ? 14.063 -3.709 7.460 1.00 83.31 274 ASN A CA 1
ATOM 2123 C C . ASN A 1 274 ? 13.067 -3.517 6.307 1.00 83.31 274 ASN A C 1
ATOM 2125 O O . ASN A 1 274 ? 12.775 -4.444 5.558 1.00 83.31 274 ASN A O 1
ATOM 2129 N N . ASN A 1 275 ? 12.531 -2.305 6.152 1.00 75.75 275 ASN A N 1
ATOM 2130 C CA . ASN A 1 275 ? 11.506 -2.027 5.141 1.00 75.75 275 ASN A CA 1
ATOM 2131 C C . ASN A 1 275 ? 12.049 -1.776 3.715 1.00 75.75 275 ASN A C 1
ATOM 2133 O O . ASN A 1 275 ? 11.260 -1.660 2.775 1.00 75.75 275 ASN A O 1
ATOM 2137 N N . ASP A 1 276 ? 13.375 -1.725 3.531 1.00 66.38 276 ASP A N 1
ATOM 2138 C CA . ASP A 1 276 ? 14.030 -1.608 2.221 1.00 66.38 276 ASP A CA 1
ATOM 2139 C C . ASP A 1 276 ? 14.282 -2.991 1.599 1.00 66.38 276 ASP A C 1
ATOM 2141 O O . ASP A 1 276 ? 15.399 -3.507 1.591 1.00 66.38 276 ASP A O 1
ATOM 2145 N N . LEU A 1 277 ? 13.211 -3.607 1.099 1.00 65.88 277 LEU A N 1
ATOM 2146 C CA . LEU A 1 277 ? 13.196 -4.993 0.621 1.00 65.88 277 LEU A CA 1
ATOM 2147 C C . LEU A 1 277 ? 13.570 -5.130 -0.872 1.00 65.88 277 LEU A C 1
ATOM 2149 O O . LEU A 1 277 ? 12.922 -5.859 -1.619 1.00 65.88 277 LEU A O 1
ATOM 2153 N N . ARG A 1 278 ? 14.589 -4.411 -1.363 1.00 63.31 278 ARG A N 1
ATOM 2154 C CA . ARG A 1 278 ? 14.976 -4.524 -2.783 1.00 63.31 278 ARG A CA 1
ATOM 2155 C C . ARG A 1 278 ? 15.571 -5.909 -3.090 1.00 63.31 278 ARG A C 1
ATOM 2157 O O . ARG A 1 278 ? 16.677 -6.209 -2.652 1.00 63.31 278 ARG A O 1
ATOM 2164 N N . VAL A 1 279 ? 14.882 -6.700 -3.923 1.00 61.66 279 VAL A N 1
ATOM 2165 C CA . VAL A 1 279 ? 15.366 -8.017 -4.394 1.00 61.66 279 VAL A CA 1
ATOM 2166 C C . VAL A 1 279 ? 16.784 -7.922 -4.967 1.00 61.66 279 VAL A C 1
ATOM 2168 O O . VAL A 1 279 ? 17.059 -7.071 -5.816 1.00 61.66 279 VAL A O 1
ATOM 2171 N N . GLY A 1 280 ? 17.686 -8.788 -4.496 1.00 58.53 280 GLY A N 1
ATOM 2172 C CA . GLY A 1 280 ? 19.068 -8.890 -4.982 1.00 58.53 280 GLY A CA 1
ATOM 2173 C C . GLY A 1 280 ? 20.009 -7.756 -4.553 1.00 58.53 280 GLY A C 1
ATOM 2174 O O . GLY A 1 280 ? 21.184 -7.778 -4.918 1.00 58.53 280 GLY A O 1
ATOM 2175 N N . ALA A 1 281 ? 19.537 -6.778 -3.774 1.00 59.81 281 ALA A N 1
ATOM 2176 C CA . ALA A 1 281 ? 20.384 -5.756 -3.173 1.00 59.81 281 ALA A CA 1
ATOM 2177 C C . ALA A 1 281 ? 20.615 -6.073 -1.684 1.00 59.81 281 ALA A C 1
ATOM 2179 O O . ALA A 1 281 ? 19.668 -6.446 -0.993 1.00 59.81 281 ALA A O 1
ATOM 2180 N N . PRO A 1 282 ? 21.841 -5.897 -1.150 1.00 55.41 282 PRO A N 1
ATOM 2181 C CA . PRO A 1 282 ? 22.040 -5.955 0.295 1.00 55.41 282 PRO A CA 1
ATOM 2182 C C . PRO A 1 282 ? 21.168 -4.885 0.958 1.00 55.41 282 PRO A C 1
ATOM 2184 O O . PRO A 1 282 ? 21.028 -3.796 0.395 1.00 55.41 282 PRO A O 1
ATOM 2187 N N . VAL A 1 283 ? 20.605 -5.172 2.138 1.00 60.91 283 VAL A N 1
ATOM 2188 C CA . VAL A 1 283 ? 19.831 -4.192 2.919 1.00 60.91 283 VAL A CA 1
ATOM 2189 C C . VAL A 1 283 ? 20.718 -2.972 3.151 1.00 60.91 283 VAL A C 1
ATOM 2191 O O . VAL A 1 283 ? 21.651 -3.001 3.950 1.00 60.91 283 VAL A O 1
ATOM 2194 N N . ARG A 1 284 ? 20.477 -1.901 2.388 1.00 53.94 284 ARG A N 1
ATOM 2195 C CA . ARG A 1 284 ? 21.386 -0.745 2.359 1.00 53.94 284 ARG A CA 1
ATOM 2196 C C . ARG A 1 284 ? 21.176 0.179 3.549 1.00 53.94 284 ARG A C 1
ATOM 2198 O O . ARG A 1 284 ? 22.063 0.967 3.867 1.00 53.94 284 ARG A O 1
ATOM 2205 N N . ARG A 1 285 ? 19.994 0.133 4.170 1.00 61.41 285 ARG A N 1
ATOM 2206 C CA . ARG A 1 285 ? 19.618 1.046 5.247 1.00 61.41 285 ARG A CA 1
ATOM 2207 C C . ARG A 1 285 ? 18.534 0.430 6.123 1.00 61.41 285 ARG A C 1
ATOM 2209 O O . ARG A 1 285 ? 17.400 0.287 5.679 1.00 61.41 285 ARG A O 1
ATOM 2216 N N . SER A 1 286 ? 18.878 0.115 7.368 1.00 71.12 286 SER A N 1
ATOM 2217 C CA . SER A 1 286 ? 17.866 -0.092 8.398 1.00 71.12 286 SER A CA 1
ATOM 2218 C C . SER A 1 286 ? 17.299 1.260 8.826 1.00 71.12 286 SER A C 1
ATOM 2220 O O . SER A 1 286 ? 17.993 2.282 8.884 1.00 71.12 286 SER A O 1
ATOM 2222 N N . VAL A 1 287 ? 16.003 1.280 9.092 1.00 82.75 287 VAL A N 1
ATOM 2223 C CA . VAL A 1 287 ? 15.317 2.437 9.649 1.00 82.75 287 VAL A CA 1
ATOM 2224 C C . VAL A 1 287 ? 15.498 2.412 11.160 1.00 82.75 287 VAL A C 1
ATOM 2226 O O . VAL A 1 287 ? 15.090 1.463 11.827 1.00 82.75 287 VAL A O 1
ATOM 2229 N N . SER A 1 288 ? 16.099 3.467 11.710 1.00 85.31 288 SER A N 1
ATOM 2230 C CA . SER A 1 288 ? 16.179 3.641 13.159 1.00 85.31 288 SER A CA 1
ATOM 2231 C C . SER A 1 288 ? 14.842 4.150 13.687 1.00 85.31 288 SER A C 1
ATOM 2233 O O . SER A 1 288 ? 14.375 5.216 13.289 1.00 85.31 288 SER A O 1
ATOM 2235 N N . VAL A 1 289 ? 14.226 3.382 14.581 1.00 90.00 289 VAL A N 1
ATOM 2236 C CA . VAL A 1 289 ? 12.972 3.735 15.246 1.00 90.00 289 VAL A CA 1
ATOM 2237 C C . VAL A 1 289 ? 13.057 3.360 16.720 1.00 90.00 289 VAL A C 1
ATOM 2239 O O . VAL A 1 289 ? 13.562 2.290 17.075 1.00 90.00 289 VAL A O 1
ATOM 2242 N N . ILE A 1 290 ? 12.588 4.263 17.580 1.00 93.69 290 ILE A N 1
ATOM 2243 C CA . ILE A 1 290 ? 12.639 4.088 19.029 1.00 93.69 290 ILE A CA 1
ATOM 2244 C C . ILE A 1 290 ? 11.487 3.170 19.451 1.00 93.69 290 ILE A C 1
ATOM 2246 O O . ILE A 1 290 ? 10.332 3.393 19.096 1.00 93.69 290 ILE A O 1
ATOM 2250 N N . GLU A 1 291 ? 11.781 2.140 20.243 1.00 94.06 291 GLU A N 1
ATOM 2251 C CA . GLU A 1 291 ? 10.771 1.152 20.652 1.00 94.06 291 GLU A CA 1
ATOM 2252 C C . GLU A 1 291 ? 9.667 1.750 21.526 1.00 94.06 291 GLU A C 1
ATOM 2254 O O . GLU A 1 291 ? 8.508 1.361 21.403 1.00 94.06 291 GLU A O 1
ATOM 2259 N N . SER A 1 292 ? 9.994 2.725 22.380 1.00 94.50 292 SER A N 1
ATOM 2260 C CA . SER A 1 292 ? 8.989 3.443 23.171 1.00 94.50 292 SER A CA 1
ATOM 2261 C C . SER A 1 292 ? 8.044 4.277 22.301 1.00 94.50 292 SER A C 1
ATOM 2263 O O . SER A 1 292 ? 6.873 4.410 22.652 1.00 94.50 292 SER A O 1
ATOM 2265 N N . ASP A 1 293 ? 8.504 4.780 21.148 1.00 95.75 293 ASP A N 1
ATOM 2266 C CA . ASP A 1 293 ? 7.640 5.450 20.172 1.00 95.75 293 ASP A CA 1
ATOM 2267 C C . ASP A 1 293 ? 6.698 4.455 19.485 1.00 95.75 293 ASP A C 1
ATOM 2269 O O . ASP A 1 293 ? 5.520 4.763 19.319 1.00 95.75 293 ASP A O 1
ATOM 2273 N N . LEU A 1 294 ? 7.176 3.252 19.150 1.00 95.69 294 LEU A N 1
ATOM 2274 C CA . LEU A 1 294 ? 6.345 2.183 18.580 1.00 95.69 294 LEU A CA 1
ATOM 2275 C C . LEU A 1 294 ? 5.288 1.675 19.566 1.00 95.69 294 LEU A C 1
ATOM 2277 O O . LEU A 1 294 ? 4.122 1.548 19.204 1.00 95.69 294 LEU A O 1
ATOM 2281 N N . ARG A 1 295 ? 5.663 1.446 20.829 1.00 95.06 295 ARG A N 1
ATOM 2282 C CA . ARG A 1 295 ? 4.705 1.042 21.872 1.00 95.06 295 ARG A CA 1
ATOM 2283 C C . ARG A 1 295 ? 3.652 2.117 22.113 1.00 95.06 295 ARG A C 1
ATOM 2285 O O . ARG A 1 295 ? 2.474 1.807 22.243 1.00 95.06 295 ARG A O 1
ATOM 2292 N N . ALA A 1 296 ? 4.059 3.384 22.136 1.00 95.75 296 ALA A N 1
ATOM 2293 C CA . ALA A 1 296 ? 3.107 4.476 22.260 1.00 95.75 296 ALA A CA 1
ATOM 2294 C C . ALA A 1 296 ? 2.198 4.609 21.031 1.00 95.75 296 ALA A C 1
ATOM 2296 O O . ALA A 1 296 ? 1.060 5.034 21.176 1.00 95.75 296 ALA A O 1
ATOM 2297 N N . ASN A 1 297 ? 2.677 4.253 19.836 1.00 97.06 297 ASN A N 1
ATOM 2298 C CA . ASN A 1 297 ? 1.875 4.255 18.612 1.00 97.06 297 ASN A CA 1
ATOM 2299 C C . ASN A 1 297 ? 0.794 3.173 18.631 1.00 97.06 297 ASN A C 1
ATOM 2301 O O . ASN A 1 297 ? -0.345 3.446 18.270 1.00 97.06 297 ASN A O 1
ATOM 2305 N N . LEU A 1 298 ? 1.134 1.982 19.130 1.00 96.44 298 LEU A N 1
ATOM 2306 C CA . LEU A 1 298 ? 0.174 0.911 19.380 1.00 96.44 298 LEU A CA 1
ATOM 2307 C C . LEU A 1 298 ? -0.929 1.356 20.354 1.00 96.44 298 LEU A C 1
ATOM 2309 O O . LEU A 1 298 ? -2.107 1.153 20.074 1.00 96.44 298 LEU A O 1
ATOM 2313 N N . ILE A 1 299 ? -0.547 2.004 21.461 1.00 95.31 299 ILE A N 1
ATOM 2314 C CA . ILE A 1 299 ? -1.501 2.567 22.430 1.00 95.31 299 ILE A CA 1
ATOM 2315 C C . ILE A 1 299 ? -2.358 3.650 21.770 1.00 95.31 299 ILE A C 1
ATOM 2317 O O . ILE A 1 299 ? -3.573 3.589 21.871 1.00 95.31 299 ILE A O 1
ATOM 2321 N N . GLY A 1 300 ? -1.752 4.578 21.025 1.00 95.62 300 GLY A N 1
ATOM 2322 C CA . GLY A 1 300 ? -2.486 5.640 20.335 1.00 95.62 300 GLY A CA 1
ATOM 2323 C C . GLY A 1 300 ? -3.497 5.113 19.314 1.00 95.62 300 GLY A C 1
ATOM 2324 O O . GLY A 1 300 ? -4.576 5.677 19.181 1.00 95.62 300 GLY A O 1
ATOM 2325 N N . PHE A 1 301 ? -3.195 4.009 18.623 1.00 96.75 301 PHE A N 1
ATOM 2326 C CA . PHE A 1 301 ? -4.177 3.367 17.751 1.00 96.75 301 PHE A CA 1
ATOM 2327 C C . PHE A 1 301 ? -5.302 2.707 18.544 1.00 96.75 301 PHE A C 1
ATOM 2329 O O . PHE A 1 301 ? -6.462 2.855 18.186 1.00 96.75 301 PHE A O 1
ATOM 2336 N N . ARG A 1 302 ? -4.981 2.010 19.636 1.00 95.56 302 ARG A N 1
ATOM 2337 C CA . ARG A 1 302 ? -5.995 1.423 20.518 1.00 95.56 302 ARG A CA 1
ATOM 2338 C C . ARG A 1 302 ? -6.941 2.487 21.075 1.00 95.56 302 ARG A C 1
ATOM 2340 O O . ARG A 1 302 ? -8.150 2.291 21.058 1.00 95.56 302 ARG A O 1
ATOM 2347 N N . ASP A 1 303 ? -6.389 3.605 21.536 1.00 94.81 303 ASP A N 1
ATOM 2348 C CA . ASP A 1 303 ? -7.154 4.738 22.051 1.00 94.81 303 ASP A CA 1
ATOM 2349 C C . ASP A 1 303 ? -8.035 5.331 20.947 1.00 94.81 303 ASP A C 1
ATOM 2351 O O . ASP A 1 303 ? -9.221 5.526 21.181 1.00 94.81 303 ASP A O 1
ATOM 2355 N N . LEU A 1 304 ? -7.515 5.477 19.719 1.00 95.19 304 LEU A N 1
ATOM 2356 C CA . LEU A 1 304 ? -8.313 5.884 18.560 1.00 95.19 304 LEU A CA 1
ATOM 2357 C C . LEU A 1 304 ? -9.508 4.950 18.326 1.00 95.19 304 LEU A C 1
ATOM 2359 O O . LEU A 1 304 ? -10.609 5.456 18.156 1.00 95.19 304 LEU A O 1
ATOM 2363 N N . ILE A 1 305 ? -9.320 3.620 18.336 1.00 95.75 305 ILE A N 1
ATOM 2364 C CA . ILE A 1 305 ? -10.419 2.650 18.141 1.00 95.75 305 ILE A CA 1
ATOM 2365 C C . ILE A 1 305 ? -11.453 2.728 19.280 1.00 95.75 305 ILE A C 1
ATOM 2367 O O . ILE A 1 305 ? -12.653 2.660 19.016 1.00 95.75 305 ILE A O 1
ATOM 2371 N N . ASN A 1 306 ? -11.011 2.911 20.530 1.00 93.19 306 ASN A N 1
ATOM 2372 C CA . ASN A 1 306 ? -11.920 3.134 21.661 1.00 93.19 306 ASN A CA 1
ATOM 2373 C C . ASN A 1 306 ? -12.704 4.453 21.492 1.00 93.19 306 ASN A C 1
ATOM 2375 O O . ASN A 1 306 ? -13.909 4.485 21.713 1.00 93.19 306 ASN A O 1
ATOM 2379 N N . GLU A 1 307 ? -12.041 5.540 21.084 1.00 92.81 307 GLU A N 1
ATOM 2380 C CA . GLU A 1 307 ? -12.650 6.868 20.908 1.00 92.81 307 GLU A CA 1
ATOM 2381 C C . GLU A 1 307 ? -13.724 6.890 19.815 1.00 92.81 307 GLU A C 1
ATOM 2383 O O . GLU A 1 307 ? -14.733 7.577 19.970 1.00 92.81 307 GLU A O 1
ATOM 2388 N N . ILE A 1 308 ? -13.535 6.133 18.729 1.00 93.12 308 ILE A N 1
ATOM 2389 C CA . ILE A 1 308 ? -14.549 5.988 17.671 1.00 93.12 308 ILE A CA 1
ATOM 2390 C C . ILE A 1 308 ? -15.656 4.982 18.025 1.00 93.12 308 ILE A C 1
ATOM 2392 O O . ILE A 1 308 ? -16.550 4.774 17.214 1.00 93.12 308 ILE A O 1
ATOM 2396 N N . GLY A 1 309 ? -15.613 4.360 19.210 1.00 91.44 309 GLY A N 1
ATOM 2397 C CA . GLY A 1 309 ? -16.661 3.457 19.700 1.00 91.44 309 GLY A CA 1
ATOM 2398 C C . GLY A 1 309 ? -16.584 2.019 19.180 1.00 91.44 309 GLY A C 1
ATOM 2399 O O . GLY A 1 309 ? -17.552 1.280 19.306 1.00 91.44 309 GLY A O 1
ATOM 2400 N N . PHE A 1 310 ? -15.448 1.603 18.614 1.00 92.69 310 PHE A N 1
ATOM 2401 C CA . PHE A 1 310 ? -15.258 0.254 18.058 1.00 92.69 310 PHE A CA 1
ATOM 2402 C C . PHE A 1 310 ? -14.424 -0.662 18.960 1.00 92.69 310 PHE A C 1
ATOM 2404 O O . PHE A 1 310 ? -14.108 -1.791 18.584 1.00 92.69 310 PHE A O 1
ATOM 2411 N N . ALA A 1 311 ? -14.033 -0.200 20.148 1.00 92.62 311 ALA A N 1
ATOM 2412 C CA . ALA A 1 311 ? -13.359 -1.035 21.130 1.00 92.62 311 ALA A CA 1
ATOM 2413 C C . ALA A 1 311 ? -13.791 -0.714 22.558 1.00 92.62 311 ALA A C 1
ATOM 2415 O O . ALA A 1 311 ? -14.157 0.416 22.881 1.00 92.62 311 ALA A O 1
ATOM 2416 N N . LYS A 1 312 ? -13.684 -1.734 23.413 1.00 88.88 312 LYS A N 1
ATOM 2417 C CA . LYS A 1 312 ? -13.870 -1.639 24.860 1.00 88.88 312 LYS A CA 1
ATOM 2418 C C . LYS A 1 312 ? -12.662 -2.228 25.566 1.00 88.88 312 LYS A C 1
ATOM 2420 O O . LYS A 1 312 ? -12.237 -3.347 25.272 1.00 88.88 312 LYS A O 1
ATOM 2425 N N . SER A 1 313 ? -12.119 -1.485 26.525 1.00 86.12 313 SER A N 1
ATOM 2426 C CA . SER A 1 313 ? -11.041 -1.966 27.392 1.00 86.12 313 SER A CA 1
ATOM 2427 C C . SER A 1 313 ? -11.605 -2.445 28.729 1.00 86.12 313 SER A C 1
ATOM 2429 O O . SER A 1 313 ? -12.380 -1.739 29.373 1.00 86.12 313 SER A O 1
ATOM 2431 N N . TYR A 1 314 ? -11.215 -3.647 29.142 1.00 84.81 314 TYR A N 1
ATOM 2432 C CA . TYR A 1 314 ? -11.679 -4.300 30.363 1.00 84.81 314 TYR A CA 1
ATOM 2433 C C . TYR A 1 314 ? -10.660 -4.158 31.499 1.00 84.81 314 TYR A C 1
ATOM 2435 O O . TYR A 1 314 ? -9.485 -3.845 31.292 1.00 84.81 314 TYR A O 1
ATOM 2443 N N . ALA A 1 315 ? -11.120 -4.387 32.731 1.00 73.69 315 ALA A N 1
ATOM 2444 C CA . ALA A 1 315 ? -10.315 -4.219 33.944 1.00 73.69 315 ALA A CA 1
ATOM 2445 C C . ALA A 1 315 ? -9.106 -5.172 34.030 1.00 73.69 315 ALA A C 1
ATOM 2447 O O . ALA A 1 315 ? -8.156 -4.889 34.757 1.00 73.69 315 ALA A O 1
ATOM 2448 N N . ASP A 1 316 ? -9.124 -6.281 33.289 1.00 77.62 316 ASP A N 1
ATOM 2449 C CA . ASP A 1 316 ? -8.023 -7.243 33.176 1.00 77.62 316 ASP A CA 1
ATOM 2450 C C . ASP A 1 316 ? -6.945 -6.820 32.158 1.00 77.62 316 ASP A C 1
ATOM 2452 O O . ASP A 1 316 ? -5.965 -7.536 31.954 1.00 77.62 316 ASP A O 1
ATOM 2456 N N . GLY A 1 317 ? -7.103 -5.647 31.535 1.00 77.00 317 GLY A N 1
ATOM 2457 C CA . GLY A 1 317 ? -6.176 -5.099 30.551 1.00 77.00 317 GLY A CA 1
ATOM 2458 C C . GLY A 1 317 ? -6.400 -5.606 29.127 1.00 77.00 317 GLY A C 1
ATOM 2459 O O . GLY A 1 317 ? -5.644 -5.210 28.237 1.00 77.00 317 GLY A O 1
ATOM 2460 N N . ARG A 1 318 ? -7.423 -6.441 28.894 1.00 86.31 318 ARG A N 1
ATOM 2461 C CA . ARG A 1 318 ? -7.818 -6.865 27.548 1.00 86.31 318 ARG A CA 1
ATOM 2462 C C . ARG A 1 318 ? -8.611 -5.773 26.850 1.00 86.31 318 ARG A C 1
ATOM 2464 O O . ARG A 1 318 ? -9.389 -5.047 27.471 1.00 86.31 318 ARG A O 1
ATOM 2471 N N . THR A 1 319 ? -8.438 -5.685 25.540 1.00 92.12 319 THR A N 1
ATOM 2472 C CA . THR A 1 319 ? -9.226 -4.799 24.687 1.00 92.12 319 THR A CA 1
ATOM 2473 C C . THR A 1 319 ? -9.897 -5.647 23.626 1.00 92.12 319 THR A C 1
ATOM 2475 O O . THR A 1 319 ? -9.226 -6.400 22.928 1.00 92.12 319 THR A O 1
ATOM 2478 N N . VAL A 1 320 ? -11.215 -5.522 23.524 1.00 95.12 320 VAL A N 1
ATOM 2479 C CA . VAL A 1 320 ? -12.018 -6.213 22.513 1.00 95.12 320 VAL A CA 1
ATOM 2480 C C . VAL A 1 320 ? -12.451 -5.191 21.478 1.00 95.12 320 VAL A C 1
ATOM 2482 O O . VAL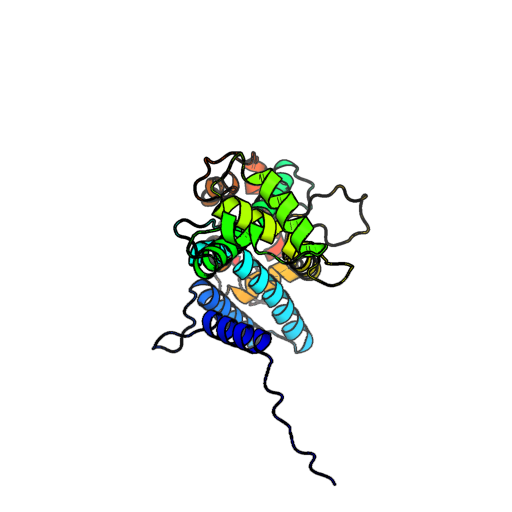 A 1 320 ? -12.883 -4.098 21.843 1.00 95.12 320 VAL A O 1
ATOM 2485 N N . VAL A 1 321 ? -12.328 -5.550 20.204 1.00 95.31 321 VAL A N 1
ATOM 2486 C CA . VAL A 1 321 ? -12.789 -4.759 19.061 1.00 95.31 321 VAL A CA 1
ATOM 2487 C C . VAL A 1 321 ? -14.107 -5.346 18.570 1.00 95.31 321 VAL A C 1
ATOM 2489 O O . VAL A 1 321 ? -14.231 -6.561 18.424 1.00 95.31 321 VAL A O 1
ATOM 2492 N N . THR A 1 322 ? -15.099 -4.494 18.332 1.00 93.19 322 THR A N 1
ATOM 2493 C CA . THR A 1 322 ? -16.446 -4.893 17.912 1.00 93.19 322 THR A CA 1
ATOM 2494 C C . THR A 1 322 ? -17.040 -3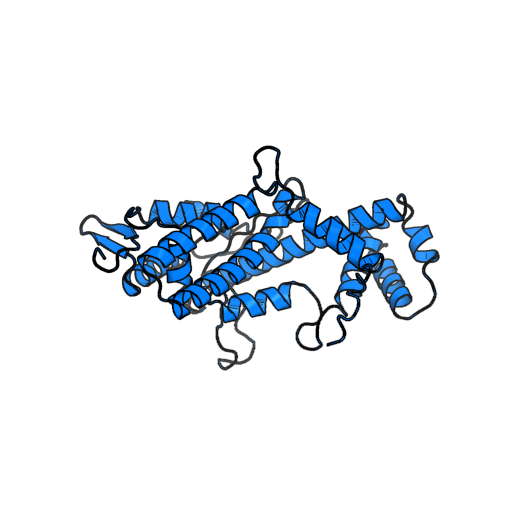.869 16.957 1.00 93.19 322 THR A C 1
ATOM 2496 O O . THR A 1 322 ? -16.697 -2.693 17.015 1.00 93.19 322 THR A O 1
ATOM 2499 N N . THR A 1 323 ? -17.947 -4.314 16.091 1.00 87.81 323 THR A N 1
ATOM 2500 C CA . THR A 1 323 ? -18.772 -3.446 15.240 1.00 87.81 323 THR A CA 1
ATOM 2501 C C . THR A 1 323 ? -20.087 -3.029 15.901 1.00 87.81 323 THR A C 1
ATOM 2503 O O . THR A 1 323 ? -20.821 -2.232 15.325 1.00 87.81 323 THR A O 1
ATOM 2506 N N . ASP A 1 324 ? -20.410 -3.585 17.072 1.00 79.00 324 ASP A N 1
ATOM 2507 C CA . ASP A 1 324 ? -21.609 -3.225 17.828 1.00 79.00 324 ASP A CA 1
ATOM 2508 C C . ASP A 1 324 ? -21.323 -2.002 18.705 1.00 79.00 324 ASP A C 1
ATOM 2510 O O . ASP A 1 324 ? -20.814 -2.129 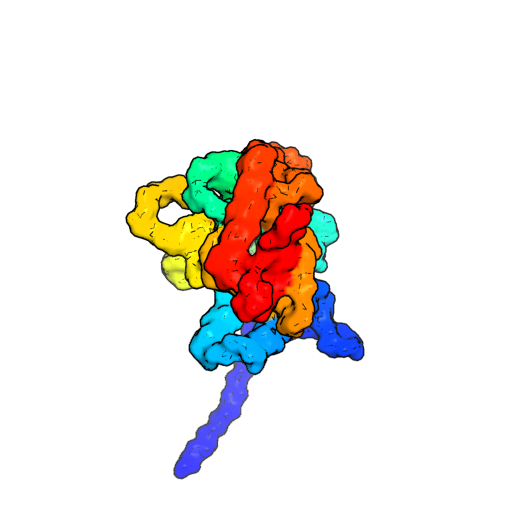19.821 1.00 79.00 324 ASP A O 1
ATOM 2514 N N . GLU A 1 325 ? -21.708 -0.816 18.228 1.00 60.88 325 GLU A N 1
ATOM 2515 C CA . GLU A 1 325 ? -21.549 0.453 18.962 1.00 60.88 325 GLU A CA 1
ATOM 2516 C C . GLU A 1 325 ? -22.227 0.427 20.351 1.00 60.88 325 GLU A C 1
ATOM 2518 O O . GLU A 1 325 ? -21.828 1.153 21.256 1.00 60.88 325 GLU A O 1
ATOM 2523 N N . ALA A 1 326 ? -23.237 -0.433 20.547 1.00 50.66 326 ALA A N 1
ATOM 2524 C CA . ALA A 1 326 ? -23.933 -0.613 21.825 1.00 50.66 326 ALA A CA 1
ATOM 2525 C C . ALA A 1 326 ? -23.220 -1.565 22.810 1.00 50.66 326 ALA A C 1
ATOM 2527 O O . ALA A 1 326 ? -23.554 -1.577 23.996 1.00 50.66 326 ALA A O 1
ATOM 2528 N N . ALA A 1 327 ? -22.277 -2.387 22.334 1.00 46.59 327 ALA A N 1
ATOM 2529 C CA . ALA A 1 327 ? -21.485 -3.299 23.164 1.00 46.59 327 ALA A CA 1
ATOM 2530 C C . ALA A 1 327 ? -20.170 -2.656 23.655 1.00 46.59 327 ALA A C 1
ATOM 2532 O O . ALA A 1 327 ? -19.623 -3.078 24.688 1.00 46.59 327 ALA A O 1
ATOM 2533 N N . ALA A 1 328 ? -19.689 -1.633 22.936 1.00 43.38 328 ALA A N 1
ATOM 2534 C CA . ALA A 1 328 ? -18.498 -0.849 23.262 1.00 43.38 328 ALA A CA 1
ATOM 2535 C C . ALA A 1 328 ? -18.651 -0.006 24.539 1.00 43.38 328 ALA A C 1
ATOM 2537 O O . ALA A 1 328 ? -19.773 0.369 24.938 1.00 43.38 328 ALA A O 1
#

Foldseek 3Di:
DDPPDPPPPDDPPVVVVVVVVVCVQQPADPVRAGPDPLVNLLVLLLVLLVLLCVVPNDPVLSVLLSLLSVLLSVLLCLLCVLCVPDPLQADQFQAADLPLCPAVLSQQLQLVSVVLSVVSNVNVQLVVLLVVCCVVCVLVLVVVLVPDDDDDLSVQLNVQLVVPVVPDRSSSSSSVSCQQSVQQQPDDPQQGGDPVSVSLVSCLVSQQWPPNDPPPDPPPRRIGTHHDLSNLLSLLSSQAHAPGKDWPVVSQVSCCVNRSYAQQDPVCQVSSQQSNSDPPDDSPGGRDHDNVSSVVRSVSSLVSQVVSQQWDADPVRIIIGHSPSPVD

Sequence (328 aa):
MDLGDEREAMPGAAAQVRAERIQGMLATDHHGRLKSPRLRVLRERYDQLAEYESSNGSKLTTLRRLVLFGALAIHVHMIRRCQEVIADGPMPPLLLDLFDGRRRSLREASAASLQGGFRAIEQLVLHRIHEHLQEVTGGKAKEFIASLPEGPEADAIRAEYQAQVAGSKPINALTEAYWKVGYSGVGPEGVRGLPWNSLLALGRRSGYLLPYDNRGRGGKEHKRYGANAEFAEVLVAATVSPGEPVDFDDFLDVLKSSFGIVLGRTVDFEAIRNNDLRVGAPVRRSVSVIESDLRANLIGFRDLINEIGFAKSYADGRTVVTTDEAAA

pLDDT: mean 84.67, std 14.65, range [30.33, 97.44]

Secondary structure (DSSP, 8-state):
------------HHHHHHHHHHHHHT-B-TTS-BSSHHHHHHHHHHHHHHHHHHHH--HHHHHHHHHHHHHHHHHHHHHHHHHHHSTT-----EE--TTTT-SHHHHHHHHHHHHHHHHHHHHHHHHHHHHHHHHHHTT-HHHHHHHSPSSHHHHHHHHHHHHHHTTS-HHHHHHHHHHHHHHHT-S-TTT-S-THHHHHHHHHHTTSEE---SSSSTT-SPPEE---HHHHHHHHHTTSPTT--EEHHHHHHHHHHHH-EE---GGGHHHHHT----TTS----PPP--HHHHHHHHHHHHHHHHHTTSEEE-TTS-EEE-S-TTT-